Protein AF-A0A518G9Q0-F1 (afdb_monomer_lite)

Sequence (357 aa):
MCSTSTRNSFSVHDFTDSLVAAGYDNTGMVADPSSLPEYDRHNVESALRRPTWRYDRAITLYDAGGRYSPMLDGPMTTAFLRMHGIRNRLLRAGVSPVDFPIKCPLHLRHMIAAEEFFLHADSWRKACLEARILAGQESDQISEACCLSVQAVHWYERLFFQVADRLQAPDWIIGSVIGPIAQAGIDEVSQEHALRFLGYIGGEHIVEQLVRGGSSHQIPTSASEVYSFLDSRIQVALRVQTYLGISAMKPSRFDTNPLLSSYAKQQDLDLRATGESEQASWIRSYIESVAKNTQVPRGSEIDKLPSDSHLRSYSVGCVELRADEQNRYSKGGLPYFDRLQAFKLPEPNSQVNIEDE

pLDDT: mean 79.52, std 17.29, range [25.58, 98.44]

Radius of gyration: 30.79 Å; chains: 1; bounding box: 70×64×90 Å

Foldseek 3Di:
DDDPDPPPDPDVVVVVVVVVVPDDDDDDDADDPVPQDCLDLCLVVPLQRAQQSLVVVLVSCLVVVHDDDCVSSHDLSVVVNVLVVVVVVCVVVVHDPVCCCVPDDVLSNLLVVLVCCVVPPDLQLVLLLLLQVLLVHQLVVSCVVSVGDSSNSVSNCVNGGPCNVPSVPVCSCCCRVLNVQLVVALVRNDLSSLSNVCSNVVHDVSSVCVVVLRDDPDDPPDPVCVVVVVVSSVVVVCVSSVVSNVVSDPQDLVRLLVVLVVVLVVLVVVCVVPVDDPPSVVVSVVSVVCSVVSDQQDDCSLVVDDPPDPNNLVPVDPDPDDPVQVVVVVVPDDPCSVVVVVDDDPDPPPDPPPPDD

Structure (mmCIF, N/CA/C/O backbone):
data_AF-A0A518G9Q0-F1
#
_entry.id   AF-A0A518G9Q0-F1
#
loop_
_atom_site.group_PDB
_atom_site.id
_atom_site.type_symbol
_atom_site.label_atom_id
_atom_site.label_alt_id
_atom_site.label_comp_id
_atom_site.label_asym_id
_atom_site.label_entity_id
_atom_site.label_seq_id
_atom_site.pdbx_PDB_ins_code
_atom_site.Cartn_x
_atom_site.Cartn_y
_atom_site.Cartn_z
_atom_site.occupancy
_atom_site.B_iso_or_equiv
_atom_site.auth_seq_id
_atom_site.auth_comp_id
_atom_site.auth_asym_id
_atom_site.auth_atom_id
_atom_site.pdbx_PDB_model_num
ATOM 1 N N . MET A 1 1 ? -11.497 -22.082 2.721 1.00 31.02 1 MET A N 1
ATOM 2 C CA . MET A 1 1 ? -11.361 -22.877 1.482 1.00 31.02 1 MET A CA 1
ATOM 3 C C . MET A 1 1 ? -10.917 -21.924 0.380 1.00 31.02 1 MET A C 1
ATOM 5 O O . MET A 1 1 ? -11.759 -21.274 -0.220 1.00 31.02 1 MET A O 1
ATOM 9 N N . CYS A 1 2 ? -9.605 -21.745 0.197 1.00 28.58 2 CYS A N 1
ATOM 10 C CA . CYS A 1 2 ? -9.065 -20.897 -0.869 1.00 28.58 2 CYS A CA 1
ATOM 11 C C . CYS A 1 2 ? -8.989 -21.713 -2.158 1.00 28.58 2 CYS A C 1
ATOM 13 O O . CYS A 1 2 ? -8.228 -22.674 -2.240 1.00 28.58 2 CYS A O 1
ATOM 15 N N . SER A 1 3 ? -9.804 -21.336 -3.140 1.00 25.58 3 SER A N 1
ATOM 16 C CA . SER A 1 3 ? -9.710 -21.823 -4.513 1.00 25.58 3 SER A CA 1
ATOM 17 C C . SER A 1 3 ? -8.396 -21.327 -5.114 1.00 25.58 3 SER A C 1
ATOM 19 O O . SER A 1 3 ? -8.215 -20.126 -5.306 1.00 25.58 3 SER A O 1
ATOM 21 N N . THR A 1 4 ? -7.465 -22.234 -5.394 1.00 30.70 4 THR A N 1
ATOM 22 C CA . THR A 1 4 ? -6.246 -21.935 -6.150 1.00 30.70 4 THR A CA 1
ATOM 23 C C . THR A 1 4 ? -6.623 -21.686 -7.607 1.00 30.70 4 THR A C 1
ATOM 25 O O . THR A 1 4 ? -6.697 -22.620 -8.404 1.00 30.70 4 THR A O 1
ATOM 28 N N . SER A 1 5 ? -6.905 -20.425 -7.937 1.00 32.97 5 SER A N 1
ATOM 29 C CA . SER A 1 5 ? -7.034 -19.954 -9.314 1.00 32.97 5 SER A CA 1
ATOM 30 C C . SER A 1 5 ? -5.716 -20.201 -10.052 1.00 32.97 5 SER A C 1
ATOM 32 O O . SER A 1 5 ? -4.650 -19.744 -9.630 1.00 32.97 5 SER A O 1
ATOM 34 N N . THR A 1 6 ? -5.765 -20.971 -11.136 1.00 34.66 6 THR A N 1
ATOM 35 C CA . THR A 1 6 ? -4.648 -21.160 -12.064 1.00 34.66 6 THR A CA 1
ATOM 36 C C . THR A 1 6 ? -4.365 -19.838 -12.772 1.00 34.66 6 THR A C 1
ATOM 38 O O . THR A 1 6 ? -5.007 -19.512 -13.768 1.00 34.66 6 THR A O 1
ATOM 41 N N . ARG A 1 7 ? -3.407 -19.072 -12.237 1.00 40.91 7 ARG A N 1
ATOM 42 C CA . ARG A 1 7 ? -2.865 -17.860 -12.866 1.00 40.91 7 ARG A CA 1
ATOM 43 C C . ARG A 1 7 ? -2.412 -18.167 -14.290 1.00 40.91 7 ARG A C 1
ATOM 45 O O . ARG A 1 7 ? -1.622 -19.085 -14.509 1.00 40.91 7 ARG A O 1
ATOM 52 N N . ASN A 1 8 ? -2.870 -17.357 -15.239 1.00 34.66 8 ASN A N 1
ATOM 53 C CA . ASN A 1 8 ? -2.410 -17.384 -16.620 1.00 34.66 8 ASN A CA 1
ATOM 54 C C . ASN A 1 8 ? -0.945 -16.905 -16.644 1.00 34.66 8 ASN A C 1
ATOM 56 O O . ASN A 1 8 ? -0.654 -15.709 -16.617 1.00 34.66 8 ASN A O 1
ATOM 60 N N . SER A 1 9 ? 0.001 -17.842 -16.556 1.00 40.50 9 SER A N 1
ATOM 61 C CA . SER A 1 9 ? 1.421 -17.530 -16.411 1.00 40.50 9 SER A CA 1
ATOM 62 C C . SER A 1 9 ? 2.002 -17.058 -17.741 1.00 40.50 9 SER A C 1
ATOM 64 O O . SER A 1 9 ? 2.315 -17.867 -18.613 1.00 40.50 9 SER A O 1
ATOM 66 N N . PHE A 1 10 ? 2.202 -15.750 -17.888 1.00 44.28 10 PHE A N 1
ATOM 67 C CA . PHE A 1 10 ? 3.073 -15.223 -18.934 1.00 44.28 10 PHE A CA 1
ATOM 68 C C . PHE A 1 10 ? 4.499 -15.732 -18.659 1.00 44.28 10 PHE A C 1
ATOM 70 O O . PHE A 1 10 ? 5.117 -15.363 -17.652 1.00 44.28 10 PHE A O 1
ATOM 77 N N . SER A 1 11 ? 4.992 -16.647 -19.498 1.00 43.81 11 SER A N 1
ATOM 78 C CA . SER A 1 11 ? 6.294 -17.289 -19.315 1.00 43.81 11 SER A CA 1
ATOM 79 C C . SER A 1 11 ? 7.418 -16.278 -19.535 1.00 43.81 11 SER A C 1
ATOM 81 O O . SER A 1 11 ? 7.512 -15.629 -20.574 1.00 43.81 11 SER A O 1
ATOM 83 N N . VAL A 1 12 ? 8.308 -16.145 -18.551 1.00 43.47 12 VAL A N 1
ATOM 84 C CA . VAL A 1 12 ? 9.503 -15.287 -18.651 1.00 43.47 12 VAL A CA 1
ATOM 85 C C . VAL A 1 12 ? 10.463 -15.791 -19.740 1.00 43.47 12 VAL A C 1
ATOM 87 O O . VAL A 1 12 ? 11.236 -14.998 -20.272 1.00 43.47 12 VAL A O 1
ATOM 90 N N . HIS A 1 13 ? 10.384 -17.075 -20.104 1.00 44.56 13 HIS A N 1
ATOM 91 C CA . HIS A 1 13 ? 11.229 -17.681 -21.134 1.00 44.56 13 HIS A CA 1
ATOM 92 C C . HIS A 1 13 ? 10.863 -17.220 -22.553 1.00 44.56 13 HIS A C 1
ATOM 94 O O . HIS A 1 13 ? 11.760 -16.874 -23.319 1.00 44.56 13 HIS A O 1
ATOM 100 N N . ASP A 1 14 ? 9.570 -17.055 -22.861 1.00 49.59 14 ASP A N 1
ATOM 101 C CA . ASP A 1 14 ? 9.125 -16.542 -24.172 1.00 49.59 14 ASP A CA 1
ATOM 102 C C . ASP A 1 14 ? 9.619 -15.099 -24.414 1.00 49.59 14 ASP A C 1
ATOM 104 O O . ASP A 1 14 ? 9.852 -14.664 -25.544 1.00 49.59 14 ASP A O 1
ATOM 108 N N . PHE A 1 15 ? 9.837 -14.350 -23.329 1.00 47.59 15 PHE A N 1
ATOM 109 C CA . PHE A 1 15 ? 10.349 -12.983 -23.352 1.00 47.59 15 PHE A CA 1
ATOM 110 C C . PHE A 1 15 ? 11.870 -12.909 -23.550 1.00 47.59 15 PHE A C 1
ATOM 112 O O . PHE A 1 15 ? 12.349 -12.050 -24.294 1.00 47.59 15 PHE A O 1
ATOM 119 N N . THR A 1 16 ? 12.649 -13.787 -22.908 1.00 44.22 16 THR A N 1
ATOM 120 C CA . THR A 1 16 ? 14.114 -13.788 -23.061 1.00 44.22 16 THR A CA 1
ATOM 121 C C . THR A 1 16 ? 14.539 -14.185 -24.472 1.00 44.22 16 THR A C 1
ATOM 123 O O . THR A 1 16 ? 15.457 -13.570 -25.019 1.00 44.22 16 THR A O 1
ATOM 126 N N . ASP A 1 17 ? 13.822 -15.117 -25.099 1.00 45.12 17 ASP A N 1
ATOM 127 C CA . ASP A 1 17 ? 14.169 -15.639 -26.424 1.00 45.12 17 ASP A CA 1
ATOM 128 C C . ASP A 1 17 ? 13.889 -14.617 -27.538 1.00 45.12 17 ASP A C 1
ATOM 130 O O . ASP A 1 17 ? 14.716 -14.420 -28.433 1.00 45.12 17 ASP A O 1
ATOM 134 N N . SER A 1 18 ? 12.802 -13.843 -27.419 1.00 48.09 18 SER A N 1
ATOM 135 C CA . SER A 1 18 ? 12.530 -12.708 -28.316 1.00 48.09 18 SER A CA 1
ATOM 136 C C . SER A 1 18 ? 13.586 -11.596 -28.217 1.00 48.09 18 SER A C 1
ATOM 138 O O . SER A 1 18 ? 13.766 -10.840 -29.174 1.00 48.09 18 SER A O 1
ATOM 140 N N . LEU A 1 19 ? 14.268 -11.458 -27.076 1.00 39.59 19 LEU A N 1
ATOM 141 C CA . LEU A 1 19 ? 15.243 -10.392 -26.827 1.00 39.59 19 LEU A CA 1
ATOM 142 C C . LEU A 1 19 ? 16.672 -10.759 -27.236 1.00 39.59 19 LEU A C 1
ATOM 144 O O . LEU A 1 19 ? 17.462 -9.858 -27.528 1.00 39.59 19 LEU A O 1
ATOM 148 N N . VAL A 1 20 ? 17.018 -12.048 -27.252 1.00 50.03 20 VAL A N 1
ATOM 149 C CA . VAL A 1 20 ? 18.308 -12.538 -27.766 1.00 50.03 20 VAL A CA 1
ATOM 150 C C . VAL A 1 20 ? 18.352 -12.439 -29.297 1.00 50.03 20 VAL A C 1
ATOM 152 O O . VAL A 1 20 ? 19.382 -12.066 -29.855 1.00 50.03 20 VAL A O 1
ATOM 155 N N . ALA A 1 21 ? 17.217 -12.645 -29.975 1.00 49.94 21 ALA A N 1
ATOM 156 C CA . ALA A 1 21 ? 17.107 -12.555 -31.435 1.00 49.94 21 ALA A CA 1
ATOM 157 C C . ALA A 1 21 ? 17.399 -11.154 -32.026 1.00 49.94 21 ALA A C 1
ATOM 159 O O . ALA A 1 21 ? 17.664 -11.037 -33.219 1.00 49.94 21 ALA A O 1
ATOM 160 N N . ALA A 1 22 ? 17.384 -10.087 -31.217 1.00 45.47 22 ALA A N 1
ATOM 161 C CA . ALA A 1 22 ? 17.537 -8.705 -31.686 1.00 45.47 22 ALA A CA 1
ATOM 162 C C . ALA A 1 22 ? 18.998 -8.209 -31.835 1.00 45.47 22 ALA A C 1
ATOM 164 O O . ALA A 1 22 ? 19.204 -7.049 -32.185 1.00 45.47 22 ALA A O 1
ATOM 165 N N . GLY A 1 23 ? 20.013 -9.049 -31.583 1.00 34.59 23 GLY A N 1
ATOM 166 C CA . GLY A 1 23 ? 21.402 -8.783 -32.002 1.00 34.59 23 GLY A CA 1
ATOM 167 C C . GLY A 1 23 ? 22.134 -7.618 -31.311 1.00 34.59 23 GLY A C 1
ATOM 168 O O . GLY A 1 23 ? 23.034 -7.026 -31.904 1.00 34.59 23 GLY A O 1
ATOM 169 N N . TYR A 1 24 ? 21.774 -7.256 -30.076 1.00 44.16 24 TYR A N 1
ATOM 170 C CA . TYR A 1 24 ? 22.457 -6.184 -29.336 1.00 44.16 24 TYR A CA 1
ATOM 171 C C . TYR A 1 24 ? 23.739 -6.685 -28.654 1.00 44.16 24 TYR A C 1
ATOM 173 O O . TYR A 1 24 ? 23.679 -7.323 -27.603 1.00 44.16 24 TYR A O 1
ATOM 181 N N . ASP A 1 25 ? 24.890 -6.359 -29.240 1.00 41.94 25 ASP A N 1
ATOM 182 C CA . ASP A 1 25 ? 26.220 -6.682 -28.715 1.00 41.94 25 ASP A CA 1
ATOM 183 C C . ASP A 1 25 ? 26.680 -5.626 -27.686 1.00 41.94 25 ASP A C 1
ATOM 185 O O . ASP A 1 25 ? 26.617 -4.421 -27.943 1.00 41.94 25 ASP A O 1
ATOM 189 N N . ASN A 1 26 ? 27.084 -6.057 -26.487 1.00 44.34 26 ASN A N 1
ATOM 190 C CA . ASN A 1 26 ? 27.229 -5.201 -25.296 1.00 44.34 26 ASN A CA 1
ATOM 191 C C . ASN A 1 26 ? 28.671 -5.248 -24.738 1.00 44.34 26 ASN A C 1
ATOM 193 O O . ASN A 1 26 ? 28.900 -5.568 -23.573 1.00 44.34 26 ASN A O 1
ATOM 197 N N . THR A 1 27 ? 29.669 -4.992 -25.592 1.00 40.47 27 THR A N 1
ATOM 198 C CA . THR A 1 27 ? 31.094 -5.310 -25.342 1.00 40.47 27 THR A CA 1
ATOM 199 C C . THR A 1 27 ? 31.979 -4.156 -24.821 1.00 40.47 27 THR A C 1
ATOM 201 O O . THR A 1 27 ? 33.177 -4.352 -24.606 1.00 40.47 27 THR A O 1
ATOM 204 N N . GLY A 1 28 ? 31.440 -2.968 -24.522 1.00 41.19 28 GLY A N 1
ATOM 205 C CA . GLY A 1 28 ? 32.224 -1.803 -24.054 1.00 41.19 28 GLY A CA 1
ATOM 206 C C . GLY A 1 28 ? 32.697 -1.874 -22.587 1.00 41.19 28 GLY A C 1
ATOM 207 O O . GLY A 1 28 ? 31.927 -2.254 -21.719 1.00 41.19 28 GLY A O 1
ATOM 208 N N . MET A 1 29 ? 33.995 -1.614 -22.347 1.00 39.91 29 MET A N 1
ATOM 209 C CA . MET A 1 29 ? 34.797 -1.455 -21.096 1.00 39.91 29 MET A CA 1
ATOM 210 C C . MET A 1 29 ? 34.366 -2.100 -19.752 1.00 39.91 29 MET A C 1
ATOM 212 O O . MET A 1 29 ? 33.242 -1.958 -19.286 1.00 39.91 29 MET A O 1
ATOM 216 N N . VAL A 1 30 ? 35.303 -2.819 -19.117 1.00 42.44 30 VAL A N 1
ATOM 217 C CA . VAL A 1 30 ? 35.139 -3.541 -17.839 1.00 42.44 30 VAL A CA 1
ATOM 218 C C . VAL A 1 30 ? 35.442 -2.594 -16.674 1.00 42.44 30 VAL A C 1
ATOM 220 O O . VAL A 1 30 ? 36.602 -2.261 -16.451 1.00 42.44 30 VAL A O 1
ATOM 223 N N . ALA A 1 31 ? 34.423 -2.178 -15.925 1.00 49.53 31 ALA A N 1
ATOM 224 C CA . ALA A 1 31 ? 34.621 -1.703 -14.556 1.00 49.53 31 ALA A CA 1
ATOM 225 C C . ALA A 1 31 ? 34.778 -2.921 -13.629 1.00 49.53 31 ALA A C 1
ATOM 227 O O . ALA A 1 31 ? 34.114 -3.936 -13.851 1.00 49.53 31 ALA A O 1
ATOM 228 N N . ASP A 1 32 ? 35.659 -2.833 -12.630 1.00 58.56 32 ASP A N 1
ATOM 229 C CA . ASP A 1 32 ? 35.909 -3.906 -11.662 1.00 58.56 32 ASP A CA 1
ATOM 230 C C . ASP A 1 32 ? 34.642 -4.167 -10.816 1.00 58.56 32 ASP A C 1
ATOM 232 O O . ASP A 1 32 ? 34.246 -3.298 -10.028 1.00 58.56 32 ASP A O 1
ATOM 236 N N . PRO A 1 33 ? 33.985 -5.336 -10.960 1.00 55.31 33 PRO A N 1
ATOM 237 C CA . PRO A 1 33 ? 32.736 -5.641 -10.268 1.00 55.31 33 PRO A CA 1
ATOM 238 C C . PRO A 1 33 ? 32.881 -5.740 -8.742 1.00 55.31 33 PRO A C 1
ATOM 240 O O . PRO A 1 33 ? 31.864 -5.736 -8.054 1.00 55.31 33 PRO A O 1
ATOM 243 N N . SER A 1 34 ? 34.108 -5.793 -8.210 1.00 58.59 34 SER A N 1
ATOM 244 C CA . SER A 1 34 ? 34.378 -5.788 -6.764 1.00 58.59 34 SER A CA 1
ATOM 245 C C . SER A 1 34 ? 34.253 -4.405 -6.104 1.00 58.59 34 SER A C 1
ATOM 247 O O . SER A 1 34 ? 34.228 -4.313 -4.881 1.00 58.59 34 SER A O 1
ATOM 249 N N . SER A 1 35 ? 34.155 -3.331 -6.898 1.00 60.25 35 SER A N 1
ATOM 250 C CA . SER A 1 35 ? 34.086 -1.944 -6.404 1.00 60.25 35 SER A CA 1
ATOM 251 C C . SER A 1 35 ? 32.666 -1.418 -6.172 1.00 60.25 35 SER A C 1
ATOM 253 O O . SER A 1 35 ? 32.488 -0.368 -5.553 1.00 60.25 35 SER A O 1
ATOM 255 N N . LEU A 1 36 ? 31.645 -2.128 -6.658 1.00 58.72 36 LEU A N 1
ATOM 256 C CA . LEU A 1 36 ? 30.261 -1.789 -6.352 1.00 58.72 36 LEU A CA 1
ATOM 257 C C . LEU A 1 36 ? 29.970 -2.187 -4.901 1.00 58.72 36 LEU A C 1
ATOM 259 O O . LEU A 1 36 ? 30.433 -3.253 -4.487 1.00 58.72 36 LEU A O 1
ATOM 263 N N . PRO A 1 37 ? 29.195 -1.388 -4.133 1.00 59.31 37 PRO A N 1
ATOM 264 C CA . PRO A 1 37 ? 28.692 -1.845 -2.842 1.00 59.31 37 PRO A CA 1
ATOM 265 C C . PRO A 1 37 ? 28.085 -3.221 -3.068 1.00 59.31 37 PRO A C 1
ATOM 267 O O . PRO A 1 37 ? 27.403 -3.403 -4.081 1.00 59.31 37 PRO A O 1
ATOM 270 N N . GLU A 1 38 ? 28.416 -4.166 -2.189 1.00 58.72 38 GLU A N 1
ATOM 271 C CA . GLU A 1 38 ? 28.055 -5.584 -2.231 1.00 58.72 38 GLU A CA 1
ATOM 272 C C . GLU A 1 38 ? 26.522 -5.715 -2.212 1.00 58.72 38 GLU A C 1
ATOM 274 O O . GLU A 1 38 ? 25.884 -6.032 -1.215 1.00 58.72 38 GLU A O 1
ATOM 279 N N . TYR A 1 39 ? 25.891 -5.332 -3.321 1.00 55.62 39 TYR A N 1
ATOM 280 C CA . TYR A 1 39 ? 24.462 -5.374 -3.530 1.00 55.62 39 TYR A CA 1
ATOM 281 C C . TYR A 1 39 ? 24.203 -6.823 -3.862 1.00 55.62 39 TYR A C 1
ATOM 283 O O . TYR A 1 39 ? 24.387 -7.303 -4.982 1.00 55.62 39 TYR A O 1
ATOM 291 N N . ASP A 1 40 ? 23.957 -7.506 -2.768 1.00 56.88 40 ASP A N 1
ATOM 292 C CA . ASP A 1 40 ? 24.345 -8.867 -2.556 1.00 56.88 40 ASP A CA 1
ATOM 293 C C . ASP A 1 40 ? 23.593 -9.821 -3.482 1.00 56.88 40 ASP A C 1
ATOM 295 O O . ASP A 1 40 ? 22.397 -9.637 -3.738 1.00 56.88 40 ASP A O 1
ATOM 299 N N . ARG A 1 41 ? 24.241 -10.913 -3.905 1.00 57.38 41 ARG A N 1
ATOM 300 C CA . ARG A 1 41 ? 23.497 -12.083 -4.413 1.00 57.38 41 ARG A CA 1
ATOM 301 C C . ARG A 1 41 ? 22.458 -12.529 -3.381 1.00 57.38 41 ARG A C 1
ATOM 303 O O . ARG A 1 41 ? 21.410 -13.058 -3.747 1.00 57.38 41 ARG A O 1
ATOM 310 N N . HIS A 1 42 ? 22.716 -12.234 -2.108 1.00 57.94 42 HIS A N 1
ATOM 311 C CA . HIS A 1 42 ? 21.799 -12.463 -1.010 1.00 57.94 42 HIS A CA 1
ATOM 312 C C . HIS A 1 42 ? 20.509 -11.645 -1.097 1.00 57.94 42 HIS A C 1
ATOM 314 O O . HIS A 1 42 ? 19.547 -12.057 -0.471 1.00 57.94 42 HIS A O 1
ATOM 320 N N . ASN A 1 43 ? 20.383 -10.575 -1.895 1.00 70.62 43 ASN A N 1
ATOM 321 C CA . ASN A 1 43 ? 19.143 -9.790 -1.910 1.00 70.62 43 ASN A CA 1
ATOM 322 C C . ASN A 1 43 ? 17.930 -10.536 -2.473 1.00 70.62 43 ASN A C 1
ATOM 324 O O . ASN A 1 43 ? 16.827 -10.283 -2.004 1.00 70.62 43 ASN A O 1
ATOM 328 N N . VAL A 1 44 ? 18.090 -11.475 -3.414 1.00 79.62 44 VAL A N 1
ATOM 329 C CA . VAL A 1 44 ? 16.943 -12.250 -3.935 1.00 79.62 44 VAL A CA 1
ATOM 330 C C . VAL A 1 44 ? 16.274 -13.045 -2.807 1.00 79.62 44 VAL A C 1
ATOM 332 O O . VAL A 1 44 ? 15.046 -13.015 -2.665 1.00 79.62 44 VAL A O 1
ATOM 335 N N . GLU A 1 45 ? 17.094 -13.678 -1.969 1.00 84.94 45 GLU A N 1
ATOM 336 C CA . GLU A 1 45 ? 16.679 -14.536 -0.855 1.00 84.94 45 GLU A CA 1
ATOM 337 C C . GLU A 1 45 ? 16.618 -13.792 0.490 1.00 84.94 45 GLU A C 1
ATOM 339 O O . GLU A 1 45 ? 16.040 -14.293 1.450 1.00 84.94 45 GLU A O 1
ATOM 344 N N . SER A 1 46 ? 17.132 -12.562 0.563 1.00 88.94 46 SER A N 1
ATOM 345 C CA . SER A 1 46 ? 17.280 -11.809 1.809 1.00 88.94 46 SER A CA 1
ATOM 346 C C . SER A 1 46 ? 15.932 -11.605 2.481 1.00 88.94 46 SER A C 1
ATOM 348 O O . SER A 1 46 ? 14.969 -11.128 1.873 1.00 88.94 46 SER A O 1
ATOM 350 N N . ALA A 1 47 ? 15.857 -11.924 3.770 1.00 88.75 47 ALA A N 1
ATOM 351 C CA . ALA A 1 47 ? 14.698 -11.605 4.594 1.00 88.75 47 ALA A CA 1
ATOM 352 C C . ALA A 1 47 ? 14.484 -10.085 4.717 1.00 88.75 47 ALA A C 1
ATOM 354 O O . ALA A 1 47 ? 13.367 -9.648 4.945 1.00 88.75 47 ALA A O 1
ATOM 355 N N . LEU A 1 48 ? 15.522 -9.271 4.507 1.00 89.62 48 LEU A N 1
ATOM 356 C CA . LEU A 1 48 ? 15.480 -7.811 4.651 1.00 89.62 48 LEU A CA 1
ATOM 357 C C . LEU A 1 48 ? 15.359 -7.071 3.310 1.00 89.62 48 LEU A C 1
ATOM 359 O O . LEU A 1 48 ? 15.510 -5.852 3.250 1.00 89.62 48 LEU A O 1
ATOM 363 N N . ARG A 1 49 ? 15.105 -7.802 2.221 1.00 91.25 49 ARG A N 1
ATOM 364 C CA . ARG A 1 49 ? 14.919 -7.235 0.883 1.00 91.25 49 ARG A CA 1
ATOM 365 C C . ARG A 1 49 ? 13.819 -6.168 0.905 1.00 91.25 49 ARG A C 1
ATOM 367 O O . ARG A 1 49 ? 12.736 -6.414 1.424 1.00 91.25 49 ARG A O 1
ATOM 374 N N . ARG A 1 50 ? 14.063 -5.004 0.301 1.00 93.31 50 ARG A N 1
ATOM 375 C CA . ARG A 1 50 ? 13.027 -3.969 0.113 1.00 93.31 50 ARG A CA 1
ATOM 376 C C . ARG A 1 50 ? 12.137 -4.316 -1.087 1.00 93.31 50 ARG A C 1
ATOM 378 O O . ARG A 1 50 ? 12.640 -4.920 -2.032 1.00 93.31 50 ARG A O 1
ATOM 385 N N . PRO A 1 51 ? 10.861 -3.897 -1.134 1.00 96.00 51 PRO A N 1
ATOM 386 C CA . PRO A 1 51 ? 10.012 -4.105 -2.316 1.00 96.00 51 PRO A CA 1
ATOM 387 C C . PRO A 1 51 ? 10.592 -3.504 -3.609 1.00 96.00 51 PRO A C 1
ATOM 389 O O . PRO A 1 51 ? 10.424 -4.077 -4.682 1.00 96.00 51 PRO A O 1
ATOM 392 N N . THR A 1 52 ? 11.339 -2.404 -3.495 1.00 95.81 52 THR A N 1
ATOM 393 C CA . THR A 1 52 ? 11.966 -1.657 -4.600 1.00 95.81 52 THR A CA 1
ATOM 394 C C . THR A 1 52 ? 13.332 -2.196 -5.031 1.00 95.81 52 THR A C 1
ATOM 396 O O . THR A 1 52 ? 13.961 -1.616 -5.911 1.00 95.81 52 THR A O 1
ATOM 399 N N . TRP A 1 53 ? 13.829 -3.291 -4.441 1.00 94.31 53 TRP A N 1
ATOM 400 C CA . TRP A 1 53 ? 15.238 -3.696 -4.574 1.00 94.31 53 TRP A CA 1
ATOM 401 C C . TRP A 1 53 ? 15.719 -3.866 -6.025 1.00 94.31 53 TRP A C 1
ATOM 403 O O . TRP A 1 53 ? 16.890 -3.615 -6.305 1.00 94.31 53 TRP A O 1
ATOM 413 N N . ARG A 1 54 ? 14.849 -4.290 -6.959 1.00 94.44 54 ARG A N 1
ATOM 414 C CA . ARG A 1 54 ? 15.221 -4.430 -8.378 1.00 94.44 54 ARG A CA 1
ATOM 415 C C . ARG A 1 54 ? 15.459 -3.088 -9.037 1.00 94.44 54 ARG A C 1
ATOM 417 O O . ARG A 1 54 ? 16.420 -2.966 -9.791 1.00 94.44 54 ARG A O 1
ATOM 424 N N . TYR A 1 55 ? 14.581 -2.125 -8.774 1.00 95.81 55 TYR A N 1
ATOM 425 C CA . TYR A 1 55 ? 14.741 -0.755 -9.229 1.00 95.81 55 TYR A CA 1
ATOM 426 C C . TYR A 1 55 ? 15.988 -0.125 -8.608 1.00 95.81 55 TYR A C 1
ATOM 428 O O . TYR A 1 55 ? 16.845 0.354 -9.344 1.00 95.81 55 TYR A O 1
ATOM 436 N N . ASP A 1 56 ? 16.159 -0.239 -7.287 1.00 94.12 56 ASP A N 1
ATOM 437 C CA . ASP A 1 56 ? 17.326 0.298 -6.573 1.00 94.12 56 ASP A CA 1
ATOM 438 C C . ASP A 1 56 ? 18.638 -0.280 -7.138 1.00 94.12 56 ASP A C 1
ATOM 440 O O . ASP A 1 56 ? 19.601 0.446 -7.407 1.00 94.12 56 ASP A O 1
ATOM 444 N N . ARG A 1 57 ? 18.657 -1.592 -7.413 1.00 92.12 57 ARG A N 1
ATOM 445 C CA . ARG A 1 57 ? 19.772 -2.275 -8.081 1.00 92.12 57 ARG A CA 1
ATOM 446 C C . ARG A 1 57 ? 19.992 -1.764 -9.505 1.00 92.12 57 ARG A C 1
ATOM 448 O O . ARG A 1 57 ? 21.138 -1.557 -9.896 1.00 92.12 57 ARG A O 1
ATOM 455 N N . ALA A 1 58 ? 18.926 -1.574 -10.280 1.00 93.88 58 ALA A N 1
ATOM 456 C CA . ALA A 1 58 ? 19.022 -1.090 -11.653 1.00 93.88 58 ALA A CA 1
ATOM 457 C C . ALA A 1 58 ? 19.590 0.334 -11.716 1.00 93.88 58 ALA A C 1
ATOM 459 O O . ALA A 1 58 ? 20.495 0.583 -12.506 1.00 93.88 58 ALA A O 1
ATOM 460 N N . ILE A 1 59 ? 19.120 1.236 -10.852 1.00 94.31 59 ILE A N 1
ATOM 461 C CA . ILE A 1 59 ? 19.643 2.602 -10.739 1.00 94.31 59 ILE A CA 1
ATOM 462 C C . ILE A 1 59 ? 21.116 2.584 -10.327 1.00 94.31 59 ILE A C 1
ATOM 464 O O . ILE A 1 59 ? 21.936 3.205 -10.992 1.00 94.31 59 ILE A O 1
ATOM 468 N N . THR A 1 60 ? 21.483 1.774 -9.329 1.00 92.06 60 THR A N 1
ATOM 469 C CA . THR A 1 60 ? 22.887 1.629 -8.899 1.00 92.06 60 THR A CA 1
ATOM 470 C C . THR A 1 60 ? 23.803 1.197 -10.052 1.00 92.06 60 THR A C 1
ATOM 472 O O . THR A 1 60 ? 24.886 1.749 -10.233 1.00 92.06 60 THR A O 1
ATOM 475 N N . LEU A 1 61 ? 23.377 0.214 -10.854 1.00 91.31 61 LEU A N 1
ATOM 476 C CA . LEU A 1 61 ? 24.143 -0.260 -12.013 1.00 91.31 61 LEU A CA 1
ATOM 477 C C . LEU A 1 61 ? 24.227 0.789 -13.126 1.00 91.31 61 LEU A C 1
ATOM 479 O O . LEU A 1 61 ? 25.272 0.927 -13.763 1.00 91.31 61 LEU A O 1
ATOM 483 N N . TYR A 1 62 ? 23.128 1.505 -13.358 1.00 92.25 62 TYR A N 1
ATOM 484 C CA . TYR A 1 62 ? 23.048 2.568 -14.348 1.00 92.25 62 TYR A CA 1
ATOM 485 C C . TYR A 1 62 ? 23.984 3.735 -13.998 1.00 92.25 62 TYR A C 1
ATOM 487 O O . TYR A 1 62 ? 24.779 4.146 -14.844 1.00 92.25 62 TYR A O 1
ATOM 495 N N . ASP A 1 63 ? 23.951 4.206 -12.750 1.00 89.62 63 ASP A N 1
ATOM 496 C CA . ASP A 1 63 ? 24.756 5.334 -12.267 1.00 89.62 63 ASP A CA 1
ATOM 497 C C . ASP A 1 63 ? 26.249 5.007 -12.220 1.00 89.62 63 ASP A C 1
ATOM 499 O O . ASP A 1 63 ? 27.089 5.845 -12.549 1.00 89.62 63 ASP A O 1
ATOM 503 N N . ALA A 1 64 ? 26.597 3.765 -11.880 1.00 89.06 64 ALA A N 1
ATOM 504 C CA . ALA A 1 64 ? 27.984 3.317 -11.891 1.00 89.06 64 ALA A CA 1
ATOM 505 C C . ALA A 1 64 ? 28.582 3.202 -13.306 1.00 89.06 64 ALA A C 1
ATOM 507 O O . ALA A 1 64 ? 29.781 2.952 -13.441 1.00 89.06 64 ALA A O 1
ATOM 508 N N . GLY A 1 65 ? 27.764 3.299 -14.365 1.00 87.88 65 GLY A N 1
ATOM 509 C CA . GLY A 1 65 ? 28.185 2.997 -15.737 1.00 87.88 65 GLY A CA 1
ATOM 510 C C . GLY A 1 65 ? 28.722 1.567 -15.894 1.00 87.88 65 GLY A C 1
ATOM 511 O O . GLY A 1 65 ? 29.464 1.278 -16.835 1.00 87.88 65 GLY A O 1
ATOM 512 N N . GLY A 1 66 ? 28.395 0.691 -14.939 1.00 76.50 66 GLY A N 1
ATOM 513 C CA . GLY A 1 66 ? 28.957 -0.642 -14.812 1.00 76.50 66 GLY A CA 1
ATOM 514 C C . GLY A 1 66 ? 28.337 -1.623 -15.800 1.00 76.50 66 GLY A C 1
ATOM 515 O O . GLY A 1 66 ? 27.219 -1.450 -16.292 1.00 76.50 66 GLY A O 1
ATOM 516 N N . ARG A 1 67 ? 29.058 -2.711 -16.075 1.00 80.44 67 ARG A N 1
ATOM 517 C CA . ARG A 1 67 ? 28.479 -3.853 -16.787 1.00 80.44 67 ARG A CA 1
ATOM 518 C C . ARG A 1 67 ? 27.506 -4.569 -15.855 1.00 80.44 67 ARG A C 1
ATOM 520 O O . ARG A 1 67 ? 27.862 -4.900 -14.730 1.00 80.44 67 ARG A O 1
ATOM 527 N N . TYR A 1 68 ? 26.308 -4.849 -16.348 1.00 86.81 68 TYR A N 1
ATOM 528 C CA . TYR A 1 68 ? 25.368 -5.751 -15.692 1.00 86.81 68 TYR A CA 1
ATOM 529 C C . TYR A 1 68 ? 25.508 -7.154 -16.285 1.00 86.81 68 TYR A C 1
ATOM 531 O O . TYR A 1 68 ? 25.847 -7.316 -17.462 1.00 86.81 68 TYR A O 1
ATOM 539 N N . SER A 1 69 ? 25.242 -8.178 -15.480 1.00 86.31 69 SER A N 1
ATOM 540 C CA . SER A 1 69 ? 25.215 -9.563 -15.942 1.00 86.31 69 SER A CA 1
ATOM 541 C C . SER A 1 69 ? 23.766 -10.034 -15.973 1.00 86.31 69 SER A C 1
ATOM 543 O O . SER A 1 69 ? 23.154 -10.144 -14.910 1.00 86.31 69 SER A O 1
ATOM 545 N N . PRO A 1 70 ? 23.205 -10.381 -17.148 1.00 85.44 70 PRO A N 1
ATOM 546 C CA . PRO A 1 70 ? 21.839 -10.895 -17.232 1.00 85.44 70 PRO A CA 1
ATOM 547 C C . PRO A 1 70 ? 21.580 -12.099 -16.321 1.00 85.44 70 PRO A C 1
ATOM 549 O O . PRO A 1 70 ? 20.469 -12.269 -15.823 1.00 85.44 70 PRO A O 1
ATOM 552 N N . MET A 1 71 ? 22.618 -12.906 -16.075 1.00 84.19 71 MET A N 1
ATOM 553 C CA . MET A 1 71 ? 22.553 -14.075 -15.202 1.00 84.19 71 MET A CA 1
ATOM 554 C C . MET A 1 71 ? 22.484 -13.703 -13.714 1.00 84.19 71 MET A C 1
ATOM 556 O O . MET A 1 71 ? 21.853 -14.422 -12.949 1.00 84.19 71 MET A O 1
ATOM 560 N N . LEU A 1 72 ? 23.120 -12.602 -13.299 1.00 84.88 72 LEU A N 1
ATOM 561 C CA . LEU A 1 72 ? 23.161 -12.184 -11.892 1.00 84.88 72 LEU A CA 1
ATOM 562 C C . LEU A 1 72 ? 22.026 -11.222 -11.539 1.00 84.88 72 LEU A C 1
ATOM 564 O O . LEU A 1 72 ? 21.384 -11.379 -10.508 1.00 84.88 72 LEU A O 1
ATOM 568 N N . ASP A 1 73 ? 21.768 -10.239 -12.397 1.00 86.75 73 ASP A N 1
ATOM 569 C CA . ASP A 1 73 ? 20.802 -9.169 -12.127 1.00 86.75 73 ASP A CA 1
ATOM 570 C C . ASP A 1 73 ? 19.370 -9.567 -12.539 1.00 86.75 73 ASP A C 1
ATOM 572 O O . ASP A 1 73 ? 18.377 -8.942 -12.160 1.00 86.75 73 ASP A O 1
ATOM 576 N N . GLY A 1 74 ? 19.244 -10.655 -13.299 1.00 90.94 74 GLY A N 1
ATOM 577 C CA . GLY A 1 74 ? 17.978 -11.192 -13.763 1.00 90.94 74 GLY A CA 1
ATOM 578 C C . GLY A 1 74 ? 17.362 -10.402 -14.927 1.00 90.94 74 GLY A C 1
ATOM 579 O O . GLY A 1 74 ? 17.819 -9.316 -15.309 1.00 90.94 74 GLY A O 1
ATOM 580 N N . PRO A 1 75 ? 16.284 -10.946 -15.517 1.00 92.50 75 PRO A N 1
ATOM 581 C CA . PRO A 1 75 ? 15.721 -10.426 -16.759 1.00 92.50 75 PRO A CA 1
ATOM 582 C C . PRO A 1 75 ? 15.081 -9.044 -16.593 1.00 92.50 75 PRO A C 1
ATOM 584 O O . PRO A 1 75 ? 15.192 -8.220 -17.495 1.00 92.50 75 PRO A O 1
ATOM 587 N N . MET A 1 76 ? 14.459 -8.756 -15.444 1.00 93.31 76 MET A N 1
ATOM 588 C CA . MET A 1 76 ? 13.750 -7.485 -15.242 1.00 93.31 76 MET A CA 1
ATOM 589 C C . MET A 1 76 ? 14.701 -6.299 -15.094 1.00 93.31 76 MET A C 1
ATOM 591 O O . MET A 1 76 ? 14.540 -5.302 -15.794 1.00 93.31 76 MET A O 1
ATOM 595 N N . THR A 1 77 ? 15.733 -6.424 -14.259 1.00 93.56 77 THR A N 1
ATOM 596 C CA . THR A 1 77 ? 16.765 -5.390 -14.096 1.00 93.56 77 THR A CA 1
ATOM 597 C C . THR A 1 77 ? 17.514 -5.162 -15.408 1.00 93.56 77 THR A C 1
ATOM 599 O O . THR A 1 77 ? 17.713 -4.023 -15.822 1.00 93.56 77 THR A O 1
ATOM 602 N N . THR A 1 78 ? 17.832 -6.240 -16.133 1.00 93.31 78 THR A N 1
ATOM 603 C CA . THR A 1 78 ? 18.429 -6.159 -17.475 1.00 93.31 78 THR A CA 1
ATOM 604 C C . THR A 1 78 ? 17.532 -5.417 -18.467 1.00 93.31 78 THR A C 1
ATOM 606 O O . THR A 1 78 ? 18.006 -4.553 -19.206 1.00 93.31 78 THR A O 1
ATOM 609 N N . ALA A 1 79 ? 16.237 -5.736 -18.503 1.00 93.88 79 ALA A N 1
ATOM 610 C CA . ALA A 1 79 ? 15.290 -5.082 -19.398 1.00 93.88 79 ALA A CA 1
ATOM 611 C C . ALA A 1 79 ? 15.159 -3.583 -19.082 1.00 93.88 79 ALA A C 1
ATOM 613 O O . ALA A 1 79 ? 15.153 -2.772 -20.008 1.00 93.88 79 ALA A O 1
ATOM 614 N N . PHE A 1 80 ? 15.155 -3.214 -17.799 1.00 95.25 80 PHE A N 1
ATOM 615 C CA . PHE A 1 80 ? 15.150 -1.820 -17.355 1.00 95.25 80 PHE A CA 1
ATOM 616 C C . PHE A 1 80 ? 16.410 -1.060 -17.793 1.00 95.25 80 PHE A C 1
ATOM 618 O O . PHE A 1 80 ? 16.319 0.001 -18.408 1.00 95.25 80 PHE A O 1
ATOM 625 N N . LEU A 1 81 ? 17.597 -1.636 -17.592 1.00 94.94 81 LEU A N 1
ATOM 626 C CA . LEU A 1 81 ? 18.857 -1.036 -18.046 1.00 94.94 81 LEU A CA 1
ATOM 627 C C . LEU A 1 81 ? 18.901 -0.859 -19.571 1.00 94.94 81 LEU A C 1
ATOM 629 O O . LEU A 1 81 ? 19.339 0.177 -20.075 1.00 94.94 81 LEU A O 1
ATOM 633 N N . ARG A 1 82 ? 18.400 -1.845 -20.327 1.00 92.75 8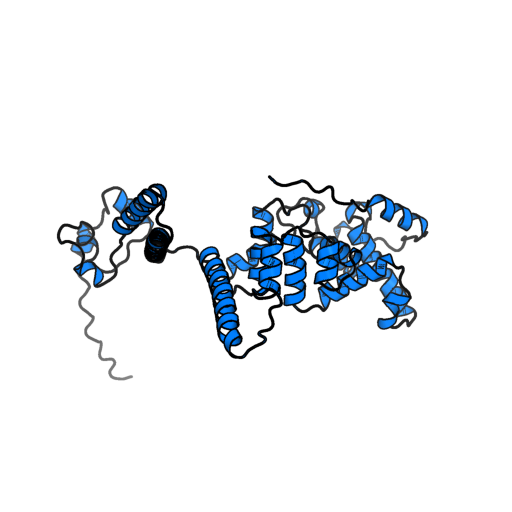2 ARG A N 1
ATOM 634 C CA . ARG A 1 82 ? 18.267 -1.743 -21.790 1.00 92.75 82 ARG A CA 1
ATOM 635 C C . ARG A 1 82 ? 17.303 -0.635 -22.197 1.00 92.75 82 ARG A C 1
ATOM 637 O O . ARG A 1 82 ? 17.611 0.104 -23.133 1.00 92.75 82 ARG A O 1
ATOM 644 N N . MET A 1 83 ? 16.174 -0.505 -21.500 1.00 94.81 83 MET A N 1
ATOM 645 C CA . MET A 1 83 ? 15.201 0.563 -21.718 1.00 94.81 83 MET A CA 1
ATOM 646 C C . MET A 1 83 ? 15.859 1.938 -21.551 1.00 94.81 83 MET A C 1
ATOM 648 O O . MET A 1 83 ? 15.817 2.737 -22.487 1.00 94.81 83 MET A O 1
ATOM 652 N N . HIS A 1 84 ? 16.582 2.174 -20.450 1.00 94.44 84 HIS A N 1
ATOM 653 C CA . HIS A 1 84 ? 17.328 3.423 -20.245 1.00 94.44 84 HIS A CA 1
ATOM 654 C C . HIS A 1 84 ? 18.424 3.643 -21.297 1.00 94.44 84 HIS A C 1
ATOM 656 O O . HIS A 1 84 ? 18.593 4.755 -21.800 1.00 94.44 84 HIS A O 1
ATOM 662 N N . GLY A 1 85 ? 19.137 2.590 -21.706 1.00 93.50 85 GLY A N 1
ATOM 663 C CA . GLY A 1 85 ? 20.122 2.669 -22.788 1.00 93.50 85 GLY A CA 1
ATOM 664 C C . GLY A 1 85 ? 19.507 3.066 -24.138 1.00 93.50 85 GLY A C 1
ATOM 665 O O . GLY A 1 85 ? 20.104 3.828 -24.900 1.00 93.50 85 GLY A O 1
ATOM 666 N N . ILE A 1 86 ? 18.301 2.585 -24.452 1.00 93.06 86 ILE A N 1
ATOM 667 C CA . ILE A 1 86 ? 17.539 3.005 -25.638 1.00 93.06 86 ILE A CA 1
ATOM 668 C C . ILE A 1 86 ? 17.072 4.455 -25.483 1.00 93.06 86 ILE A C 1
ATOM 670 O O . ILE A 1 86 ? 17.322 5.258 -26.381 1.00 93.06 86 ILE A O 1
ATOM 674 N N . ARG A 1 87 ? 16.479 4.810 -24.337 1.00 93.06 87 ARG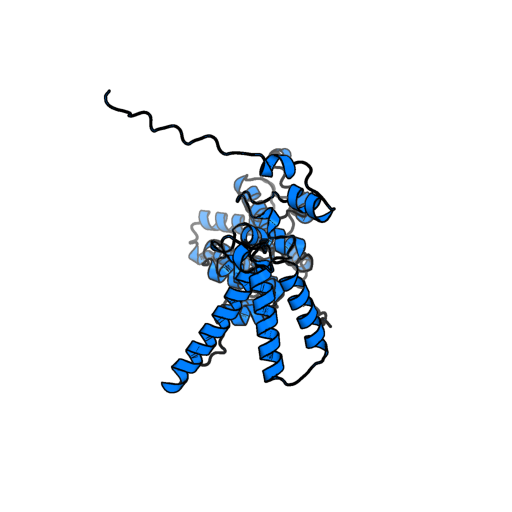 A N 1
ATOM 675 C CA . ARG A 1 87 ? 16.016 6.169 -24.013 1.00 93.06 87 ARG A CA 1
ATOM 676 C C . ARG A 1 87 ? 17.132 7.204 -24.184 1.00 93.06 87 ARG A C 1
ATOM 678 O O . ARG A 1 87 ? 16.948 8.198 -24.879 1.00 93.06 87 ARG A O 1
ATOM 685 N N . ASN A 1 88 ? 18.325 6.927 -23.662 1.00 93.06 88 ASN A N 1
ATOM 686 C CA . ASN A 1 88 ? 19.493 7.800 -23.807 1.00 93.06 88 ASN A CA 1
ATOM 687 C C . ASN A 1 88 ? 19.980 7.930 -25.252 1.00 93.06 88 ASN A C 1
ATOM 689 O O . ASN A 1 88 ? 20.394 9.013 -25.664 1.00 93.06 88 ASN A O 1
ATOM 693 N N . ARG A 1 89 ? 19.945 6.846 -26.037 1.00 93.69 89 ARG A N 1
ATOM 694 C CA . ARG A 1 89 ? 20.286 6.911 -27.467 1.00 93.69 89 ARG A CA 1
ATOM 695 C C . ARG A 1 89 ? 19.289 7.772 -28.239 1.00 93.69 89 ARG A C 1
ATOM 697 O O . ARG A 1 89 ? 19.717 8.568 -29.068 1.00 93.69 89 ARG A O 1
ATOM 704 N N . LEU A 1 90 ? 17.995 7.654 -27.938 1.00 94.12 90 LEU A N 1
ATOM 705 C CA . LEU A 1 90 ? 16.949 8.487 -28.538 1.00 94.12 90 LEU A CA 1
ATOM 706 C C . LEU A 1 90 ? 17.115 9.965 -28.158 1.00 94.12 90 LEU A C 1
ATOM 708 O O . LEU A 1 90 ? 17.078 10.817 -29.043 1.00 94.12 90 LEU A O 1
ATOM 712 N N . LEU A 1 91 ? 17.399 10.265 -26.884 1.00 93.75 91 LEU A N 1
ATOM 713 C CA . LEU A 1 91 ? 17.719 11.625 -26.428 1.00 93.75 91 LEU A CA 1
ATOM 714 C C . LEU A 1 91 ? 18.911 12.219 -27.188 1.00 93.75 91 LEU A C 1
ATOM 716 O O . LEU A 1 91 ? 18.835 13.340 -27.682 1.00 93.75 91 LEU A O 1
ATOM 720 N N . ARG A 1 92 ? 20.003 11.457 -27.337 1.00 95.12 92 ARG A N 1
ATOM 721 C CA . ARG A 1 92 ? 21.192 11.891 -28.097 1.00 95.12 92 ARG A CA 1
ATOM 722 C C . ARG A 1 92 ? 20.909 12.090 -29.586 1.00 95.12 92 ARG A C 1
ATOM 724 O O . ARG A 1 92 ? 21.577 12.896 -30.221 1.00 95.12 92 ARG A O 1
ATOM 731 N N . ALA A 1 93 ? 19.926 11.379 -30.131 1.00 96.19 93 ALA A N 1
ATOM 732 C CA . ALA A 1 93 ? 19.451 11.558 -31.499 1.00 96.19 93 ALA A CA 1
ATOM 733 C C . ALA A 1 93 ? 18.466 12.738 -31.655 1.00 96.19 93 ALA A C 1
ATOM 735 O O . ALA A 1 93 ? 17.941 12.940 -32.747 1.00 96.19 93 ALA A O 1
ATOM 736 N N . GLY A 1 94 ? 18.198 13.505 -30.590 1.00 96.62 94 GLY A N 1
ATOM 737 C CA . GLY A 1 94 ? 17.296 14.659 -30.617 1.00 96.62 94 GLY A CA 1
ATOM 738 C C . GLY A 1 94 ? 15.808 14.300 -30.594 1.00 96.62 94 GLY A C 1
ATOM 739 O O . GLY A 1 94 ? 14.975 15.145 -30.911 1.00 96.62 94 GLY A O 1
ATOM 740 N N . VAL A 1 95 ? 15.452 13.061 -30.239 1.00 95.69 95 VAL A N 1
ATOM 741 C CA . VAL A 1 95 ? 14.049 12.647 -30.102 1.00 95.69 95 VAL A CA 1
ATOM 742 C C . VAL A 1 95 ? 13.467 13.243 -28.820 1.00 95.69 95 VAL A C 1
ATOM 744 O O . VAL A 1 95 ? 14.045 13.090 -27.742 1.00 95.69 95 VAL A O 1
ATOM 747 N N . SER A 1 96 ? 12.311 13.903 -28.932 1.00 95.19 96 SER A N 1
ATOM 748 C CA . SER A 1 96 ? 11.597 14.465 -27.782 1.00 95.19 96 SER A CA 1
ATOM 749 C C . SER A 1 96 ? 11.130 13.353 -26.830 1.00 95.19 96 SER A C 1
ATOM 751 O O . SER A 1 96 ? 10.653 12.321 -27.308 1.00 95.19 96 SER A O 1
ATOM 753 N N . PRO A 1 97 ? 11.184 13.543 -25.495 1.00 90.19 97 PRO A N 1
ATOM 754 C CA . PRO A 1 97 ? 10.648 12.577 -24.533 1.00 90.19 97 PRO A CA 1
ATOM 755 C C . PRO A 1 97 ? 9.191 12.178 -24.778 1.00 90.19 97 PRO A C 1
ATOM 757 O O . PRO A 1 97 ? 8.824 11.025 -24.564 1.00 90.19 97 PRO A O 1
ATOM 760 N N . VAL A 1 98 ? 8.386 13.105 -25.304 1.00 90.94 98 VAL A N 1
ATOM 761 C CA . VAL A 1 98 ? 6.974 12.875 -25.653 1.00 90.94 98 VAL A CA 1
ATOM 762 C C . VAL A 1 98 ? 6.820 11.818 -26.758 1.00 90.94 98 VAL A C 1
ATOM 764 O O . VAL A 1 98 ? 5.810 11.121 -26.813 1.00 90.94 98 VAL A O 1
ATOM 767 N N . ASP A 1 99 ? 7.840 11.636 -27.601 1.00 93.38 99 ASP A N 1
ATOM 768 C CA . ASP A 1 99 ? 7.831 10.675 -28.706 1.00 93.38 99 ASP A CA 1
ATOM 769 C C . ASP A 1 99 ? 8.390 9.296 -28.317 1.00 93.38 99 ASP A C 1
ATOM 771 O O . ASP A 1 99 ? 8.344 8.361 -29.126 1.00 93.38 99 ASP A O 1
ATOM 775 N N . PHE A 1 100 ? 8.916 9.117 -27.097 1.00 90.19 100 PHE A N 1
ATOM 776 C CA . PHE A 1 100 ? 9.468 7.824 -26.669 1.00 90.19 100 PHE A CA 1
ATOM 777 C C . PHE A 1 100 ? 8.447 6.695 -26.721 1.00 90.19 100 PHE A C 1
ATOM 779 O O . PHE A 1 100 ? 8.783 5.647 -27.281 1.00 90.19 100 PHE A O 1
ATOM 786 N N . PRO A 1 101 ? 7.192 6.875 -26.264 1.00 87.50 101 PRO A N 1
ATOM 787 C CA . PRO A 1 101 ? 6.186 5.838 -26.416 1.00 87.50 101 PRO A CA 1
ATOM 788 C C . PRO A 1 101 ? 5.949 5.468 -27.881 1.00 87.50 101 PRO A C 1
ATOM 790 O O . PRO A 1 101 ? 5.576 4.342 -28.153 1.00 87.50 101 PRO A O 1
ATOM 793 N N . ILE A 1 102 ? 6.192 6.354 -28.849 1.00 90.00 102 ILE A N 1
ATOM 794 C CA . ILE A 1 102 ? 5.981 6.066 -30.275 1.00 90.00 102 ILE A CA 1
ATOM 795 C C . ILE A 1 102 ? 7.187 5.327 -30.868 1.00 90.00 102 ILE A C 1
ATOM 797 O O . ILE A 1 102 ? 7.020 4.378 -31.637 1.00 90.00 102 ILE A O 1
ATOM 801 N N . LYS A 1 103 ? 8.407 5.739 -30.510 1.00 91.06 103 LYS A N 1
ATOM 802 C CA . LYS A 1 103 ? 9.656 5.209 -31.083 1.00 91.06 103 LYS A CA 1
ATOM 803 C C . LYS A 1 103 ? 10.171 3.948 -30.387 1.00 91.06 103 LYS A C 1
ATOM 805 O O . LYS A 1 103 ? 10.939 3.201 -30.991 1.00 91.06 103 LYS A O 1
ATOM 810 N N . CYS A 1 104 ? 9.752 3.684 -29.151 1.00 89.69 104 CYS A N 1
ATOM 811 C CA . CYS A 1 104 ? 10.147 2.489 -28.416 1.00 89.69 104 CYS A CA 1
ATOM 812 C C . CYS A 1 104 ? 9.330 1.250 -28.843 1.00 89.69 104 CYS A C 1
ATOM 814 O O . CYS A 1 104 ? 8.120 1.358 -29.090 1.00 89.69 104 CYS A O 1
ATOM 816 N N . PRO A 1 105 ? 9.958 0.054 -28.871 1.00 90.31 105 PRO A N 1
ATOM 817 C CA . PRO A 1 105 ? 9.257 -1.225 -28.961 1.00 90.31 105 PRO A CA 1
ATOM 818 C C . PRO A 1 105 ? 8.102 -1.324 -27.959 1.00 90.31 105 PRO A C 1
ATOM 820 O O . PRO A 1 105 ? 8.238 -0.880 -26.820 1.00 90.31 105 PRO A O 1
ATOM 823 N N . LEU A 1 106 ? 6.989 -1.950 -28.361 1.00 88.62 106 LEU A N 1
ATOM 824 C CA . LEU A 1 106 ? 5.744 -2.010 -27.579 1.00 88.62 106 LEU A CA 1
ATOM 825 C C . LEU A 1 106 ? 5.959 -2.451 -26.120 1.00 88.62 106 LEU A C 1
ATOM 827 O O . LEU A 1 106 ? 5.465 -1.805 -25.203 1.00 88.62 106 LEU A O 1
ATOM 831 N N . HIS A 1 107 ? 6.765 -3.491 -25.890 1.00 85.81 107 HIS A N 1
ATOM 832 C CA . HIS A 1 107 ? 7.048 -4.003 -24.544 1.00 85.81 107 HIS A CA 1
ATOM 833 C C . HIS A 1 107 ? 7.764 -2.986 -23.635 1.00 85.81 107 HIS A C 1
ATOM 835 O O . HIS A 1 107 ? 7.533 -2.983 -22.427 1.00 85.81 107 HIS A O 1
ATOM 841 N N . LEU A 1 108 ? 8.590 -2.096 -24.201 1.00 91.00 108 LEU A N 1
ATOM 842 C CA . LEU A 1 108 ? 9.240 -1.019 -23.450 1.00 91.00 108 LEU A CA 1
ATOM 843 C C . LEU A 1 108 ? 8.278 0.124 -23.141 1.00 91.00 108 LEU A C 1
ATOM 845 O O . LEU A 1 108 ? 8.466 0.798 -22.137 1.00 91.00 108 LEU A O 1
ATOM 849 N N . ARG A 1 109 ? 7.226 0.324 -23.945 1.00 94.44 109 ARG A N 1
ATOM 850 C CA . ARG A 1 109 ? 6.208 1.355 -23.677 1.00 94.44 109 ARG A CA 1
ATOM 851 C C . ARG A 1 109 ? 5.498 1.093 -22.353 1.00 94.44 109 ARG A C 1
ATOM 853 O O . ARG A 1 109 ? 5.319 2.012 -21.567 1.00 94.44 109 ARG A O 1
ATOM 860 N N . HIS A 1 110 ? 5.157 -0.167 -22.082 1.00 95.31 110 HIS A N 1
ATOM 861 C CA . HIS A 1 110 ? 4.525 -0.561 -20.821 1.00 95.31 110 HIS A CA 1
ATOM 862 C C . HIS A 1 110 ? 5.461 -0.391 -19.618 1.00 95.31 110 HIS A C 1
ATOM 864 O O . HIS A 1 110 ? 5.012 0.001 -18.546 1.00 95.31 110 HIS A O 1
ATOM 870 N N . MET A 1 111 ? 6.760 -0.649 -19.797 1.00 96.19 111 MET A N 1
ATOM 871 C CA . MET A 1 111 ? 7.766 -0.405 -18.760 1.00 96.19 111 MET A CA 1
ATOM 872 C C . MET A 1 111 ? 7.946 1.092 -18.485 1.00 96.19 111 MET A C 1
ATOM 874 O O . MET A 1 111 ? 7.986 1.482 -17.324 1.00 96.19 111 MET A O 1
ATOM 878 N N . ILE A 1 112 ? 8.013 1.920 -19.533 1.00 95.25 112 ILE A N 1
ATOM 879 C CA . ILE A 1 112 ? 8.082 3.384 -19.408 1.00 95.25 112 ILE A CA 1
ATOM 880 C C . ILE A 1 112 ? 6.838 3.900 -18.680 1.00 95.25 112 ILE A C 1
ATOM 882 O O . ILE A 1 112 ? 6.971 4.665 -17.737 1.00 95.25 112 ILE A O 1
ATOM 886 N N . ALA A 1 113 ? 5.641 3.420 -19.033 1.00 95.75 113 ALA A N 1
ATOM 887 C CA . ALA A 1 113 ? 4.409 3.797 -18.339 1.00 95.75 113 ALA A CA 1
ATOM 888 C C . ALA A 1 113 ? 4.429 3.414 -16.845 1.00 95.75 113 ALA A C 1
ATOM 890 O O . ALA A 1 113 ? 3.957 4.176 -16.003 1.00 95.75 113 ALA A O 1
ATOM 891 N N . ALA A 1 114 ? 4.992 2.250 -16.501 1.00 97.44 114 ALA A N 1
ATOM 892 C CA . ALA A 1 114 ? 5.160 1.834 -15.110 1.00 97.44 114 ALA A CA 1
ATOM 893 C C . ALA A 1 114 ? 6.173 2.717 -14.356 1.00 97.44 114 ALA A C 1
ATOM 895 O O . ALA A 1 114 ? 5.919 3.080 -13.209 1.00 97.44 114 ALA A O 1
ATOM 896 N N . GLU A 1 115 ? 7.289 3.087 -14.995 1.00 96.94 115 GLU A N 1
ATOM 897 C CA . GLU A 1 115 ? 8.292 4.012 -14.445 1.00 96.94 115 GLU A CA 1
ATOM 898 C C . GLU A 1 115 ? 7.697 5.411 -14.236 1.00 96.94 115 GLU A C 1
ATOM 900 O O . GLU A 1 115 ? 7.821 5.982 -13.156 1.00 96.94 115 GLU A O 1
ATOM 905 N N . GLU A 1 116 ? 6.995 5.949 -15.234 1.00 95.88 116 GLU A N 1
ATOM 906 C CA . GLU A 1 116 ? 6.318 7.244 -15.147 1.00 95.88 116 GLU A CA 1
ATOM 907 C C . GLU A 1 116 ? 5.293 7.257 -14.012 1.00 95.88 116 GLU A C 1
ATOM 909 O O . GLU A 1 116 ? 5.253 8.210 -13.233 1.00 95.88 116 GLU A O 1
ATOM 914 N N . PHE A 1 117 ? 4.511 6.184 -13.855 1.00 97.56 117 PHE A N 1
ATOM 915 C CA . PHE A 1 117 ? 3.604 6.040 -12.720 1.00 97.56 117 PHE A CA 1
ATOM 916 C C . PHE A 1 117 ? 4.376 6.000 -11.391 1.00 97.56 117 PHE A C 1
ATOM 918 O O . PHE A 1 117 ? 4.038 6.726 -10.457 1.00 97.56 117 PHE A O 1
ATOM 925 N N . PHE A 1 118 ? 5.454 5.217 -11.301 1.00 97.62 118 PHE A N 1
ATOM 926 C CA . PHE A 1 118 ? 6.282 5.127 -10.096 1.00 97.62 118 PHE A CA 1
ATOM 927 C C . PHE A 1 118 ? 6.951 6.454 -9.711 1.00 97.62 118 PHE A C 1
ATOM 929 O O . PHE A 1 118 ? 7.069 6.752 -8.524 1.00 97.62 118 PHE A O 1
ATOM 936 N N . LEU A 1 119 ? 7.361 7.277 -10.674 1.00 95.94 119 LEU A N 1
ATOM 937 C CA . LEU A 1 119 ? 8.024 8.552 -10.402 1.00 95.94 119 LEU A CA 1
ATOM 938 C C . LEU A 1 119 ? 7.024 9.687 -10.161 1.00 95.94 119 LEU A C 1
ATOM 940 O O . LEU A 1 119 ? 7.207 10.473 -9.233 1.00 95.94 119 LEU A O 1
ATOM 944 N N . HIS A 1 120 ? 5.952 9.760 -10.951 1.00 96.25 120 HIS A N 1
ATOM 945 C CA . HIS A 1 120 ? 5.105 10.954 -11.043 1.00 96.25 120 HIS A CA 1
ATOM 946 C C . HIS A 1 120 ? 3.690 10.794 -10.494 1.00 96.25 120 HIS A C 1
ATOM 948 O O . HIS A 1 120 ? 3.012 11.806 -10.317 1.00 96.25 120 HIS A O 1
ATOM 954 N N . ALA A 1 121 ? 3.217 9.574 -10.219 1.00 95.12 121 ALA A N 1
ATOM 955 C CA . ALA A 1 121 ? 1.925 9.435 -9.560 1.00 95.12 121 ALA A CA 1
ATOM 956 C C . ALA A 1 121 ? 1.977 10.070 -8.163 1.00 95.12 121 ALA A C 1
ATOM 958 O O . ALA A 1 121 ? 3.002 10.020 -7.471 1.00 95.12 121 ALA A O 1
ATOM 959 N N . ASP A 1 122 ? 0.857 10.661 -7.753 1.00 95.88 122 ASP A N 1
ATOM 960 C CA . ASP A 1 122 ? 0.687 11.071 -6.369 1.00 95.88 122 ASP A CA 1
ATOM 961 C C . ASP A 1 122 ? 0.785 9.850 -5.436 1.00 95.88 122 ASP A C 1
ATOM 963 O O . ASP A 1 122 ? 0.662 8.683 -5.836 1.00 95.88 122 ASP A O 1
ATOM 967 N N . SER A 1 123 ? 1.078 10.126 -4.173 1.00 94.31 123 SER A N 1
ATOM 968 C CA . SER A 1 123 ? 1.312 9.099 -3.164 1.00 94.31 123 SER A CA 1
ATOM 969 C C . SER A 1 123 ? 0.065 8.226 -2.930 1.00 94.31 123 SER A C 1
ATOM 971 O O . SER A 1 123 ? 0.179 7.010 -2.762 1.00 94.31 123 SER A O 1
ATOM 973 N N . TRP A 1 124 ? -1.135 8.801 -3.074 1.00 95.50 124 TRP A N 1
ATOM 974 C CA . TRP A 1 124 ? -2.412 8.092 -2.971 1.00 95.50 124 TRP A CA 1
ATOM 975 C C . TRP A 1 124 ? -2.645 7.065 -4.089 1.00 95.50 124 TRP A C 1
ATOM 977 O O . TRP A 1 124 ? -3.009 5.921 -3.811 1.00 95.50 124 TRP A O 1
ATOM 987 N N . ARG A 1 125 ? -2.417 7.421 -5.357 1.00 97.25 125 ARG A N 1
ATOM 988 C CA . ARG A 1 125 ? -2.564 6.522 -6.514 1.00 97.25 125 ARG A CA 1
ATOM 989 C C . ARG A 1 125 ? -1.565 5.375 -6.450 1.00 97.25 125 ARG A C 1
ATOM 991 O O . ARG A 1 125 ? -1.936 4.245 -6.769 1.00 97.25 125 ARG A O 1
ATOM 998 N N . LYS A 1 126 ? -0.336 5.633 -5.988 1.00 97.44 126 LYS A N 1
ATOM 999 C CA . LYS A 1 126 ? 0.646 4.568 -5.715 1.00 97.44 126 LYS A CA 1
ATOM 1000 C C . LYS A 1 126 ? 0.146 3.628 -4.629 1.00 97.44 126 LYS A C 1
ATOM 1002 O O . LYS A 1 126 ? 0.105 2.422 -4.852 1.00 97.44 126 LYS A O 1
ATOM 1007 N N . ALA A 1 127 ? -0.327 4.168 -3.506 1.00 96.81 127 ALA A N 1
ATOM 1008 C CA . ALA A 1 127 ? -0.885 3.361 -2.425 1.00 96.81 127 ALA A CA 1
ATOM 1009 C C . ALA A 1 127 ? -2.096 2.528 -2.879 1.00 96.81 127 ALA A C 1
ATOM 1011 O O . ALA A 1 127 ? -2.222 1.371 -2.491 1.00 96.81 127 ALA A O 1
ATOM 1012 N N . CYS A 1 128 ? -2.948 3.080 -3.747 1.00 97.81 128 CYS A N 1
ATOM 1013 C CA . CYS A 1 128 ? -4.069 2.373 -4.361 1.00 97.81 128 CYS A CA 1
ATOM 1014 C C . CYS A 1 128 ? -3.627 1.179 -5.213 1.00 97.81 128 CYS A C 1
ATOM 1016 O O . CYS A 1 128 ? -4.260 0.128 -5.143 1.00 97.81 128 CYS A O 1
ATOM 1018 N N . LEU A 1 129 ? -2.586 1.333 -6.034 1.00 98.38 129 LEU A N 1
ATOM 1019 C CA . LEU A 1 129 ? -2.039 0.245 -6.846 1.00 98.38 129 LEU A CA 1
ATOM 1020 C C . LEU A 1 129 ? -1.391 -0.827 -5.957 1.00 98.38 129 LEU A C 1
ATOM 1022 O O . LEU A 1 129 ? -1.691 -2.012 -6.074 1.00 98.38 129 LEU A O 1
ATOM 1026 N N . GLU A 1 130 ? -0.548 -0.402 -5.020 1.00 98.25 130 GLU A N 1
ATOM 1027 C CA . GLU A 1 130 ? 0.196 -1.286 -4.119 1.00 98.25 130 GLU A CA 1
ATOM 1028 C C . GLU A 1 130 ? -0.724 -2.075 -3.185 1.00 98.25 130 GLU A C 1
ATOM 1030 O O . GLU A 1 130 ? -0.509 -3.267 -2.983 1.00 98.25 130 GLU A O 1
ATOM 1035 N N . ALA A 1 131 ? -1.785 -1.458 -2.662 1.00 97.94 131 ALA A N 1
ATOM 1036 C CA . ALA A 1 131 ? -2.771 -2.148 -1.836 1.00 97.94 131 ALA A CA 1
ATOM 1037 C C . ALA A 1 131 ? -3.530 -3.233 -2.610 1.00 97.94 131 ALA A C 1
ATOM 1039 O O . ALA A 1 131 ? -3.802 -4.289 -2.046 1.00 97.94 131 ALA A O 1
ATOM 1040 N N . ARG A 1 132 ? -3.826 -3.017 -3.899 1.00 98.44 132 ARG A N 1
ATOM 1041 C CA . ARG A 1 132 ? -4.446 -4.041 -4.757 1.00 98.44 132 ARG A CA 1
ATOM 1042 C C . ARG A 1 132 ? -3.507 -5.212 -5.032 1.00 98.44 132 ARG A C 1
ATOM 1044 O O . ARG A 1 132 ? -3.932 -6.363 -4.966 1.00 98.44 132 ARG A O 1
ATOM 1051 N N . ILE A 1 133 ? -2.223 -4.926 -5.261 1.00 98.44 133 ILE A N 1
ATOM 1052 C CA . ILE A 1 133 ? -1.184 -5.959 -5.387 1.00 98.44 133 ILE A CA 1
ATOM 1053 C C . ILE A 1 133 ? -1.075 -6.763 -4.079 1.00 98.44 133 ILE A C 1
ATOM 1055 O O . ILE A 1 133 ? -1.064 -7.992 -4.110 1.00 98.44 133 ILE A O 1
ATOM 1059 N N . LEU A 1 134 ? -1.048 -6.090 -2.922 1.00 98.12 134 LEU A N 1
ATOM 1060 C CA . LEU A 1 134 ? -1.010 -6.742 -1.605 1.00 98.12 134 LEU A CA 1
ATOM 1061 C C . LEU A 1 134 ? -2.257 -7.583 -1.321 1.00 98.12 134 LEU A C 1
ATOM 1063 O O . LEU A 1 134 ? -2.145 -8.648 -0.722 1.00 98.12 134 LEU A O 1
ATOM 1067 N N . ALA A 1 135 ? -3.420 -7.125 -1.778 1.00 98.00 135 ALA A N 1
ATOM 1068 C CA . ALA A 1 135 ? -4.681 -7.848 -1.689 1.00 98.00 135 ALA A CA 1
ATOM 1069 C C . ALA A 1 135 ? -4.746 -9.092 -2.593 1.00 98.00 135 ALA A C 1
ATOM 1071 O O . ALA A 1 135 ? -5.705 -9.857 -2.506 1.00 98.00 135 ALA A O 1
ATOM 1072 N N . GLY A 1 136 ? -3.751 -9.297 -3.465 1.00 97.38 136 GLY A N 1
ATOM 1073 C CA . GLY A 1 136 ? -3.710 -10.416 -4.402 1.00 97.38 136 GLY A CA 1
ATOM 1074 C C . GLY A 1 136 ? -4.708 -10.297 -5.554 1.00 97.38 136 GLY A C 1
ATOM 1075 O O . GLY A 1 136 ? -5.042 -11.318 -6.150 1.00 97.38 136 GLY A O 1
ATOM 1076 N N . GLN A 1 137 ? -5.177 -9.082 -5.855 1.00 98.00 137 GLN A N 1
ATOM 1077 C CA . GLN A 1 137 ? -6.107 -8.823 -6.953 1.00 98.00 137 GLN A CA 1
ATOM 1078 C C . GLN A 1 137 ? -5.471 -9.171 -8.313 1.00 98.00 137 GLN A C 1
ATOM 1080 O O . GLN A 1 137 ? -4.262 -9.008 -8.503 1.00 98.00 137 GLN A O 1
ATOM 1085 N N . GLU A 1 138 ? -6.269 -9.649 -9.273 1.00 97.44 138 GLU A N 1
ATOM 1086 C CA . GLU A 1 138 ? -5.765 -10.036 -10.597 1.00 97.44 138 GLU A CA 1
ATOM 1087 C C . GLU A 1 138 ? -5.333 -8.810 -11.416 1.00 97.44 138 GLU A C 1
ATOM 1089 O O . GLU A 1 138 ? -5.975 -7.755 -11.385 1.00 97.44 138 GLU A O 1
ATOM 1094 N N . SER A 1 139 ? -4.259 -8.945 -12.203 1.00 97.31 139 SER A N 1
ATOM 1095 C CA . SER A 1 139 ? -3.655 -7.820 -12.935 1.00 97.31 139 SER A CA 1
ATOM 1096 C C . SER A 1 139 ? -4.622 -7.120 -13.898 1.00 97.31 139 SER A C 1
ATOM 1098 O O . SER A 1 139 ? -4.496 -5.912 -14.096 1.00 97.31 139 SER A O 1
ATOM 1100 N N . ASP A 1 140 ? -5.598 -7.842 -14.457 1.00 98.12 140 ASP A N 1
ATOM 1101 C CA . ASP A 1 140 ? -6.636 -7.285 -15.337 1.00 98.12 140 ASP A CA 1
ATOM 1102 C C . ASP A 1 140 ? -7.568 -6.326 -14.581 1.00 98.12 140 ASP A C 1
ATOM 1104 O O . ASP A 1 140 ? -7.861 -5.226 -15.055 1.00 98.12 140 ASP A O 1
ATOM 1108 N N . GLN A 1 141 ? -7.967 -6.697 -13.363 1.00 97.75 141 GLN A N 1
ATOM 1109 C CA . GLN A 1 141 ? -8.817 -5.861 -12.514 1.00 97.75 141 GLN A CA 1
ATOM 1110 C C . GLN A 1 141 ? -8.047 -4.636 -12.004 1.00 97.75 141 GLN A C 1
ATOM 1112 O O . GLN A 1 141 ? -8.583 -3.529 -11.963 1.00 97.75 141 GLN A O 1
ATOM 1117 N N . ILE A 1 142 ? -6.764 -4.812 -11.661 1.00 98.25 142 ILE A N 1
ATOM 1118 C CA . ILE A 1 142 ? -5.880 -3.702 -11.278 1.00 98.25 142 ILE A CA 1
ATOM 1119 C C . ILE A 1 142 ? -5.696 -2.730 -12.450 1.00 98.25 142 ILE A C 1
ATOM 1121 O O . ILE A 1 142 ? -5.753 -1.515 -12.265 1.00 98.25 142 ILE A O 1
ATOM 1125 N N . SER A 1 143 ? -5.494 -3.262 -13.656 1.00 97.75 143 SER A N 1
ATOM 1126 C CA . SER A 1 143 ? -5.362 -2.505 -14.905 1.00 97.75 143 SER A CA 1
ATOM 1127 C C . SER A 1 143 ? -6.568 -1.587 -15.125 1.00 97.75 143 SER A C 1
ATOM 1129 O O . SER A 1 143 ? -6.399 -0.380 -15.315 1.00 97.75 143 SER A O 1
ATOM 1131 N N . GLU A 1 144 ? -7.783 -2.134 -15.024 1.00 97.50 144 GLU A N 1
ATOM 1132 C CA . GLU A 1 144 ? -9.027 -1.367 -15.141 1.00 97.50 144 GLU A CA 1
ATOM 1133 C C . GLU A 1 144 ? -9.159 -0.307 -14.035 1.00 97.50 144 GLU A C 1
ATOM 1135 O O . GLU A 1 144 ? -9.416 0.861 -14.324 1.00 97.50 144 GLU A O 1
ATOM 1140 N N . ALA A 1 145 ? -8.910 -0.679 -12.775 1.00 96.50 145 ALA A N 1
ATOM 1141 C CA . ALA A 1 145 ? -9.078 0.217 -11.632 1.00 96.50 145 ALA A CA 1
ATOM 1142 C C . ALA A 1 145 ? -8.055 1.368 -11.586 1.00 96.50 145 ALA A C 1
ATOM 1144 O O . ALA A 1 145 ? -8.361 2.451 -11.083 1.00 96.50 145 ALA A O 1
ATOM 1145 N N . CYS A 1 146 ? -6.833 1.146 -12.078 1.00 96.81 146 CYS A N 1
ATOM 1146 C CA . CYS A 1 146 ? -5.741 2.123 -12.030 1.00 96.81 146 CYS A CA 1
ATOM 1147 C C . CYS A 1 146 ? -5.501 2.854 -13.360 1.00 96.81 146 CYS A C 1
ATOM 1149 O O . CYS A 1 146 ? -4.609 3.707 -13.420 1.00 96.81 146 CYS A O 1
ATOM 1151 N N . CYS A 1 147 ? -6.282 2.553 -14.405 1.00 97.06 147 CYS A N 1
ATOM 1152 C CA . CYS A 1 147 ? -6.097 3.068 -15.765 1.00 97.06 147 CYS A CA 1
ATOM 1153 C C . CYS A 1 147 ? -4.675 2.820 -16.305 1.00 97.06 147 CYS A C 1
ATOM 1155 O O . CYS A 1 147 ? -4.062 3.697 -16.918 1.00 97.06 147 CYS A O 1
ATOM 1157 N N . LEU A 1 148 ? -4.137 1.627 -16.054 1.00 97.62 148 LEU A N 1
ATOM 1158 C CA . LEU A 1 148 ? -2.836 1.174 -16.547 1.00 97.62 148 LEU A CA 1
ATOM 1159 C C . LEU A 1 148 ? -3.049 -0.033 -17.448 1.00 97.62 148 LEU A C 1
ATOM 1161 O O . LEU A 1 148 ? -3.981 -0.785 -17.238 1.00 97.62 148 LEU A O 1
ATOM 1165 N N . SER A 1 149 ? -2.177 -0.276 -18.424 1.00 97.50 149 SER A N 1
ATOM 1166 C CA . SER A 1 149 ? -2.202 -1.565 -19.132 1.00 97.50 149 SER A CA 1
ATOM 1167 C C . SER A 1 149 ? -1.786 -2.708 -18.200 1.00 97.50 149 SER A C 1
ATOM 1169 O O . SER A 1 149 ? -0.870 -2.518 -17.397 1.00 97.50 149 SER A O 1
ATOM 1171 N N . VAL A 1 150 ? -2.332 -3.910 -18.395 1.00 97.81 150 VAL A N 1
ATOM 1172 C CA . VAL A 1 150 ? -1.955 -5.144 -17.672 1.00 97.81 150 VAL A CA 1
ATOM 1173 C C . VAL A 1 150 ? -0.435 -5.351 -17.624 1.00 97.81 150 VAL A C 1
ATOM 1175 O O . VAL A 1 150 ? 0.140 -5.633 -16.576 1.00 97.81 150 VAL A O 1
ATOM 1178 N N . GLN A 1 151 ? 0.259 -5.127 -18.742 1.00 97.50 151 GLN A N 1
ATOM 1179 C CA . GLN A 1 151 ? 1.716 -5.262 -18.819 1.00 97.50 151 GLN A CA 1
ATOM 1180 C C . GLN A 1 151 ? 2.450 -4.206 -17.980 1.00 97.50 151 GLN A C 1
ATOM 1182 O O . GLN A 1 151 ? 3.508 -4.499 -17.431 1.00 97.50 151 GLN A O 1
ATOM 1187 N N . ALA A 1 152 ? 1.909 -2.989 -17.863 1.00 97.75 152 ALA A N 1
ATOM 1188 C CA . ALA A 1 152 ? 2.480 -1.949 -17.006 1.00 97.75 152 ALA A CA 1
ATOM 1189 C C . ALA A 1 152 ? 2.293 -2.291 -15.522 1.00 97.75 152 ALA A C 1
ATOM 1191 O O . ALA A 1 152 ? 3.225 -2.104 -14.748 1.00 97.75 152 ALA A O 1
ATOM 1192 N N . VAL A 1 153 ? 1.147 -2.870 -15.139 1.00 98.25 153 VAL A N 1
ATOM 1193 C CA . VAL A 1 153 ? 0.929 -3.402 -13.781 1.00 98.25 153 VAL A CA 1
ATOM 1194 C C . VAL A 1 153 ? 1.962 -4.483 -13.457 1.00 98.25 153 VAL A C 1
ATOM 1196 O O . VAL A 1 153 ? 2.622 -4.408 -12.425 1.00 98.25 153 VAL A O 1
ATOM 1199 N N . HIS A 1 154 ? 2.183 -5.430 -14.374 1.00 97.38 154 HIS A N 1
ATOM 1200 C CA . HIS A 1 154 ? 3.181 -6.493 -14.202 1.00 97.38 154 HIS A CA 1
ATOM 1201 C C . HIS A 1 154 ? 4.612 -5.955 -14.080 1.00 97.38 154 HIS A C 1
ATOM 1203 O O . HIS A 1 154 ? 5.394 -6.423 -13.250 1.00 97.38 154 HIS A O 1
ATOM 1209 N N . TRP A 1 155 ? 4.973 -4.954 -14.890 1.00 97.62 155 TRP A N 1
ATOM 1210 C CA . TRP A 1 155 ? 6.256 -4.262 -14.747 1.00 97.62 155 TRP A CA 1
ATOM 1211 C C . TRP A 1 155 ? 6.357 -3.543 -13.407 1.00 97.62 155 TRP A C 1
ATOM 1213 O O . TRP A 1 155 ? 7.403 -3.637 -12.764 1.00 97.62 155 TRP A O 1
ATOM 1223 N N . TYR A 1 156 ? 5.283 -2.884 -12.966 1.00 98.44 156 TYR A N 1
ATOM 1224 C CA . TYR A 1 156 ? 5.267 -2.164 -11.702 1.00 98.44 156 TYR A CA 1
ATOM 1225 C C . TYR A 1 156 ? 5.490 -3.096 -10.515 1.00 98.44 156 TYR A C 1
ATOM 1227 O O . TYR A 1 156 ? 6.418 -2.896 -9.732 1.00 98.44 156 TYR A O 1
ATOM 1235 N N . GLU A 1 157 ? 4.702 -4.165 -10.441 1.00 97.94 157 GLU A N 1
ATOM 1236 C CA . GLU A 1 157 ? 4.830 -5.208 -9.428 1.00 97.94 157 GLU A CA 1
ATOM 1237 C C . GLU A 1 157 ? 6.236 -5.821 -9.429 1.00 97.94 157 GLU A C 1
ATOM 1239 O O . GLU A 1 157 ? 6.837 -6.012 -8.379 1.00 97.94 157 GLU A O 1
ATOM 1244 N N . ARG A 1 158 ? 6.816 -6.119 -10.596 1.00 96.75 158 ARG A N 1
ATOM 1245 C CA . ARG A 1 158 ? 8.104 -6.827 -10.638 1.00 96.75 158 ARG A CA 1
ATOM 1246 C C . ARG A 1 158 ? 9.328 -5.947 -10.422 1.00 96.75 158 ARG A C 1
ATOM 1248 O O . ARG A 1 158 ? 10.326 -6.470 -9.930 1.00 96.75 158 ARG A O 1
ATOM 1255 N N . LEU A 1 159 ? 9.295 -4.676 -10.821 1.00 96.50 159 LEU A N 1
ATOM 1256 C CA . LEU A 1 159 ? 10.444 -3.768 -10.715 1.00 96.50 159 LEU A CA 1
ATOM 1257 C C . LEU A 1 159 ? 10.374 -2.853 -9.496 1.00 96.50 159 LEU A C 1
ATOM 1259 O O . LEU A 1 159 ? 11.374 -2.718 -8.791 1.00 96.50 159 LEU A O 1
ATOM 1263 N N . PHE A 1 160 ? 9.220 -2.231 -9.265 1.00 97.62 160 PHE A N 1
ATOM 1264 C CA . PHE A 1 160 ? 9.072 -1.172 -8.268 1.00 97.62 160 PHE A CA 1
ATOM 1265 C C . PHE A 1 160 ? 8.452 -1.678 -6.961 1.00 97.62 160 PHE A C 1
ATOM 1267 O O . PHE A 1 160 ? 8.700 -1.093 -5.911 1.00 97.62 160 PHE A O 1
ATOM 1274 N N . PHE A 1 161 ? 7.685 -2.773 -6.995 1.00 97.75 161 PHE A N 1
ATOM 1275 C CA . PHE A 1 161 ? 6.965 -3.267 -5.819 1.00 97.75 161 PHE A CA 1
ATOM 1276 C C . PHE A 1 161 ? 6.935 -4.801 -5.713 1.00 97.75 161 PHE A C 1
ATOM 1278 O O . PHE A 1 161 ? 5.876 -5.430 -5.669 1.00 97.75 161 PHE A O 1
ATOM 1285 N N . GLN A 1 162 ? 8.114 -5.431 -5.664 1.00 96.88 162 GLN A N 1
ATOM 1286 C CA . GLN A 1 162 ? 8.229 -6.890 -5.703 1.00 96.88 162 GLN A CA 1
ATOM 1287 C C . GLN A 1 162 ? 7.892 -7.547 -4.358 1.00 96.88 162 GLN A C 1
ATOM 1289 O O . GLN A 1 162 ? 8.773 -7.843 -3.540 1.00 96.88 162 GLN A O 1
ATOM 1294 N N . VAL A 1 163 ? 6.602 -7.832 -4.185 1.00 97.31 163 VAL A N 1
ATOM 1295 C CA . VAL A 1 163 ? 6.028 -8.505 -3.007 1.00 97.31 163 VAL A CA 1
ATOM 1296 C C . VAL A 1 163 ? 5.356 -9.844 -3.334 1.00 97.31 163 VAL A C 1
ATOM 1298 O O . VAL A 1 163 ? 5.075 -10.622 -2.428 1.00 97.31 163 VAL A O 1
ATOM 1301 N N . ALA A 1 164 ? 5.125 -10.134 -4.618 1.00 95.56 164 ALA A N 1
ATOM 1302 C CA . ALA A 1 164 ? 4.343 -11.273 -5.109 1.00 95.56 164 ALA A CA 1
ATOM 1303 C C . ALA A 1 164 ? 4.794 -12.637 -4.561 1.00 95.56 164 ALA A C 1
ATOM 1305 O O . ALA A 1 164 ? 3.976 -13.474 -4.186 1.00 95.56 164 ALA A O 1
ATOM 1306 N N . ASP A 1 165 ? 6.111 -12.849 -4.502 1.00 95.38 165 ASP A N 1
ATOM 1307 C CA . ASP A 1 165 ? 6.761 -14.067 -4.009 1.00 95.38 165 ASP A CA 1
ATOM 1308 C C . ASP A 1 165 ? 6.681 -14.215 -2.483 1.00 95.38 165 ASP A C 1
ATOM 1310 O O . ASP A 1 165 ? 7.031 -15.262 -1.945 1.00 95.38 165 ASP A O 1
ATOM 1314 N N . ARG A 1 166 ? 6.220 -13.174 -1.780 1.00 96.38 166 ARG A N 1
ATOM 1315 C CA . ARG A 1 166 ? 6.200 -13.083 -0.315 1.00 96.38 166 ARG A CA 1
ATOM 1316 C C . ARG A 1 166 ? 4.844 -12.691 0.257 1.00 96.38 166 ARG A C 1
ATOM 1318 O O . ARG A 1 166 ? 4.745 -12.489 1.460 1.00 96.38 166 ARG A O 1
ATOM 1325 N N . LEU A 1 167 ? 3.783 -12.654 -0.552 1.00 97.12 167 LEU A N 1
ATOM 1326 C CA . LEU A 1 167 ? 2.428 -12.375 -0.056 1.00 97.12 167 LEU A CA 1
ATOM 1327 C C . LEU A 1 167 ? 1.985 -13.373 1.031 1.00 97.12 167 LEU A C 1
ATOM 1329 O O . LEU A 1 167 ? 1.224 -13.013 1.921 1.00 97.12 167 LEU A O 1
ATOM 1333 N N . GLN A 1 168 ? 2.507 -14.603 1.000 1.00 97.00 168 GLN A N 1
ATOM 1334 C CA . GLN A 1 168 ? 2.245 -15.642 2.006 1.00 97.00 168 GLN A CA 1
ATOM 1335 C C . GLN A 1 168 ? 3.174 -15.574 3.233 1.00 97.00 168 GLN A C 1
ATOM 1337 O O . GLN A 1 168 ? 3.079 -16.421 4.116 1.00 97.00 168 GLN A O 1
ATOM 1342 N N . ALA A 1 169 ? 4.084 -14.598 3.295 1.00 96.81 169 ALA A N 1
ATOM 1343 C CA . ALA A 1 169 ? 4.996 -14.381 4.412 1.00 96.81 169 ALA A CA 1
ATOM 1344 C C . ALA A 1 169 ? 4.553 -13.133 5.205 1.00 96.81 169 ALA A C 1
ATOM 1346 O O . ALA A 1 169 ? 5.105 -12.048 4.990 1.00 96.81 169 ALA A O 1
ATOM 1347 N N . PRO A 1 170 ? 3.559 -13.253 6.110 1.00 95.56 170 PRO A N 1
ATOM 1348 C CA . PRO A 1 170 ? 2.950 -12.106 6.783 1.00 95.56 170 PRO A CA 1
ATOM 1349 C C . PRO A 1 170 ? 3.954 -11.295 7.589 1.00 95.56 170 PRO A C 1
ATOM 1351 O O . PRO A 1 170 ? 3.938 -10.075 7.496 1.00 95.56 170 PRO A O 1
ATOM 1354 N N . ASP A 1 171 ? 4.886 -11.942 8.287 1.00 94.81 171 ASP A N 1
ATOM 1355 C CA . ASP A 1 171 ? 5.918 -11.244 9.062 1.00 94.81 171 ASP A CA 1
ATOM 1356 C C . ASP A 1 171 ? 6.806 -10.365 8.173 1.00 94.81 171 ASP A C 1
ATOM 1358 O O . ASP A 1 171 ? 7.203 -9.269 8.568 1.00 94.81 171 ASP A O 1
ATOM 1362 N N . TRP A 1 172 ? 7.078 -10.809 6.941 1.00 95.31 172 TRP A N 1
ATOM 1363 C CA . TRP A 1 172 ? 7.853 -10.032 5.979 1.00 95.31 172 TRP A CA 1
ATOM 1364 C C . TRP A 1 172 ? 7.047 -8.860 5.423 1.00 95.31 172 TRP A C 1
ATOM 1366 O O . TRP A 1 172 ? 7.549 -7.741 5.377 1.00 95.31 172 TRP A O 1
ATOM 1376 N N . ILE A 1 173 ? 5.789 -9.078 5.032 1.00 96.56 173 ILE A N 1
ATOM 1377 C CA . ILE A 1 173 ? 4.930 -7.993 4.537 1.00 96.56 173 ILE A CA 1
ATOM 1378 C C . ILE A 1 173 ? 4.720 -6.951 5.641 1.00 96.56 173 ILE A C 1
ATOM 1380 O O . ILE A 1 173 ? 4.928 -5.755 5.425 1.00 96.56 173 ILE A O 1
ATOM 1384 N N . ILE A 1 174 ? 4.393 -7.410 6.848 1.00 92.00 174 ILE A N 1
ATOM 1385 C CA . ILE A 1 174 ? 4.192 -6.557 8.013 1.00 92.00 174 ILE A CA 1
ATOM 1386 C C . ILE A 1 174 ? 5.487 -5.847 8.396 1.00 92.00 174 ILE A C 1
ATOM 1388 O O . ILE A 1 174 ? 5.420 -4.676 8.723 1.00 92.00 174 ILE A O 1
ATOM 1392 N N . GLY A 1 175 ? 6.655 -6.487 8.343 1.00 92.19 175 GLY A N 1
ATOM 1393 C CA . GLY A 1 175 ? 7.923 -5.868 8.739 1.00 92.19 175 GLY A CA 1
ATOM 1394 C C . GLY A 1 175 ? 8.546 -4.952 7.680 1.00 92.19 175 GLY A C 1
ATOM 1395 O O . GLY A 1 175 ? 9.068 -3.891 8.011 1.00 92.19 175 GLY A O 1
ATOM 1396 N N . SER A 1 176 ? 8.500 -5.342 6.405 1.00 91.88 176 SER A N 1
ATOM 1397 C CA . SER A 1 176 ? 9.241 -4.685 5.317 1.00 91.88 176 SER A CA 1
ATOM 1398 C C . SER A 1 176 ? 8.390 -3.754 4.456 1.00 91.88 176 SER A C 1
ATOM 1400 O O . SER A 1 176 ? 8.919 -2.774 3.936 1.00 91.88 176 SER A O 1
ATOM 1402 N N . VAL A 1 177 ? 7.097 -4.046 4.286 1.00 93.50 177 VAL A N 1
ATOM 1403 C CA . VAL A 1 177 ? 6.182 -3.218 3.478 1.00 93.50 177 VAL A CA 1
ATOM 1404 C C . VAL A 1 177 ? 5.387 -2.276 4.374 1.00 93.50 177 VAL A C 1
ATOM 1406 O O . VAL A 1 177 ? 5.277 -1.088 4.087 1.00 93.50 177 VAL A O 1
ATOM 1409 N N . ILE A 1 178 ? 4.843 -2.812 5.467 1.00 91.44 178 ILE A N 1
ATOM 1410 C CA . ILE A 1 178 ? 3.961 -2.078 6.378 1.00 91.44 178 ILE A CA 1
ATOM 1411 C C . ILE A 1 178 ? 4.743 -1.551 7.594 1.00 91.44 178 ILE A C 1
ATOM 1413 O O . ILE A 1 178 ? 4.370 -0.557 8.195 1.00 91.44 178 ILE A O 1
ATOM 1417 N N . GLY A 1 179 ? 5.857 -2.173 7.968 1.00 84.88 179 GLY A N 1
ATOM 1418 C CA . GLY A 1 179 ? 6.513 -1.985 9.268 1.00 84.88 179 GLY A CA 1
ATOM 1419 C C . GLY A 1 179 ? 6.991 -0.568 9.572 1.00 84.88 179 GLY A C 1
ATOM 1420 O O . GLY A 1 179 ? 6.788 -0.127 10.707 1.00 84.88 179 GLY A O 1
ATOM 1421 N N . PRO A 1 180 ? 7.529 0.187 8.592 1.00 76.94 180 PRO A N 1
ATOM 1422 C CA . PRO A 1 180 ? 7.841 1.603 8.787 1.00 76.94 180 PRO A CA 1
ATOM 1423 C C . PRO A 1 180 ? 6.648 2.428 9.304 1.00 76.94 180 PRO A C 1
ATOM 1425 O O . PRO A 1 180 ? 6.843 3.424 9.985 1.00 76.94 180 PRO A O 1
ATOM 1428 N N . ILE A 1 181 ? 5.417 1.975 9.049 1.00 66.56 181 ILE A N 1
ATOM 1429 C CA . ILE A 1 181 ? 4.156 2.590 9.480 1.00 66.56 181 ILE A CA 1
ATOM 1430 C C . ILE A 1 181 ? 3.851 2.250 10.934 1.00 66.56 181 ILE A C 1
ATOM 1432 O O . ILE A 1 181 ? 3.536 3.123 11.732 1.00 66.56 181 ILE A O 1
ATOM 1436 N N . ALA A 1 182 ? 3.928 0.966 11.288 1.00 66.50 182 ALA A N 1
ATOM 1437 C CA . ALA A 1 182 ? 3.585 0.503 12.631 1.00 66.50 182 ALA A CA 1
ATOM 1438 C C . ALA A 1 182 ? 4.532 1.085 13.697 1.00 66.50 182 ALA A C 1
ATOM 1440 O O . ALA A 1 182 ? 4.175 1.174 14.871 1.00 66.50 182 ALA A O 1
ATOM 1441 N N . GLN A 1 183 ? 5.741 1.479 13.290 1.00 74.31 183 GLN A N 1
ATOM 1442 C CA . GLN A 1 183 ? 6.730 2.124 14.153 1.00 74.31 183 GLN A CA 1
ATOM 1443 C C . GLN A 1 183 ? 6.518 3.637 14.304 1.00 74.31 183 GLN A C 1
ATOM 1445 O O . GLN A 1 183 ? 6.918 4.182 15.329 1.00 74.31 183 GLN A O 1
ATOM 1450 N N . ALA A 1 184 ? 5.869 4.286 13.334 1.00 69.44 184 ALA A N 1
ATOM 1451 C CA . ALA A 1 184 ? 5.620 5.729 13.305 1.00 69.44 184 ALA A CA 1
ATOM 1452 C C . ALA A 1 184 ? 4.599 6.195 14.371 1.00 69.44 184 ALA A C 1
ATOM 1454 O O . ALA A 1 184 ? 4.555 7.360 14.748 1.00 69.44 184 ALA A O 1
ATOM 1455 N N . GLY A 1 185 ? 3.811 5.266 14.926 1.00 73.94 185 GLY A N 1
ATOM 1456 C CA . GLY A 1 185 ? 2.770 5.570 15.911 1.00 73.94 185 GLY A CA 1
ATOM 1457 C C . GLY A 1 185 ? 1.451 6.005 15.266 1.00 73.94 185 GLY A C 1
ATOM 1458 O O . GLY A 1 185 ? 1.361 6.186 14.055 1.00 73.94 185 GLY A O 1
ATOM 1459 N N . ILE A 1 186 ? 0.397 6.122 16.082 1.00 71.94 186 ILE A N 1
ATOM 1460 C CA . ILE A 1 186 ? -0.982 6.390 15.619 1.00 71.94 186 ILE A CA 1
ATOM 1461 C C . ILE A 1 186 ? -1.089 7.748 14.924 1.00 71.94 186 ILE A C 1
ATOM 1463 O O . ILE A 1 186 ? -1.786 7.864 13.917 1.00 71.94 186 ILE A O 1
ATOM 1467 N N . ASP A 1 187 ? -0.365 8.744 15.431 1.00 75.62 187 ASP A N 1
ATOM 1468 C CA . ASP A 1 187 ? -0.416 10.120 14.931 1.00 75.62 187 ASP A CA 1
ATOM 1469 C C . ASP A 1 187 ? 0.159 10.256 13.507 1.00 75.62 187 ASP A C 1
ATOM 1471 O O . ASP A 1 187 ? -0.143 11.218 12.803 1.00 75.62 187 ASP A O 1
ATOM 1475 N N . GLU A 1 188 ? 0.932 9.265 13.050 1.00 78.81 188 GLU A N 1
ATOM 1476 C CA . GLU A 1 188 ? 1.599 9.252 11.743 1.00 78.81 188 GLU A CA 1
ATOM 1477 C C . GLU A 1 188 ? 1.006 8.214 10.766 1.00 78.81 188 GLU A C 1
ATOM 1479 O O . GLU A 1 188 ? 1.522 8.013 9.658 1.00 78.81 188 GLU A O 1
ATOM 1484 N N . VAL A 1 189 ? -0.104 7.550 11.126 1.00 81.25 189 VAL A N 1
ATOM 1485 C CA . VAL A 1 189 ? -0.774 6.600 10.222 1.00 81.25 189 VAL A CA 1
ATOM 1486 C C . VAL A 1 189 ? -1.460 7.363 9.088 1.00 81.25 189 VAL A C 1
ATOM 1488 O O . VAL A 1 189 ? -2.621 7.764 9.171 1.00 81.25 189 VAL A O 1
ATOM 1491 N N . SER A 1 190 ? -0.736 7.548 7.985 1.00 88.12 190 SER A N 1
ATOM 1492 C CA . SER A 1 190 ? -1.295 8.110 6.756 1.00 88.12 190 SER A CA 1
ATOM 1493 C C . SER A 1 190 ? -2.408 7.216 6.183 1.00 88.12 190 SER A C 1
ATOM 1495 O O . SER A 1 190 ? -2.451 5.999 6.388 1.00 88.12 190 SER A O 1
ATOM 1497 N N . GLN A 1 191 ? -3.324 7.802 5.409 1.00 89.00 191 GLN A N 1
ATOM 1498 C CA . GLN A 1 191 ? -4.387 7.031 4.748 1.00 89.00 191 GLN A CA 1
ATOM 1499 C C . GLN A 1 191 ? -3.826 5.976 3.779 1.00 89.00 191 GLN A C 1
ATOM 1501 O O . GLN A 1 191 ? -4.388 4.895 3.633 1.00 89.00 191 GLN A O 1
ATOM 1506 N N . GLU A 1 192 ? -2.692 6.263 3.144 1.00 92.50 192 GLU A N 1
ATOM 1507 C CA . GLU A 1 192 ? -1.991 5.350 2.234 1.00 92.50 192 GLU A CA 1
ATOM 1508 C C . GLU A 1 192 ? -1.478 4.103 2.949 1.00 92.50 192 GLU A C 1
ATOM 1510 O O . GLU A 1 192 ? -1.540 2.982 2.446 1.00 92.50 192 GLU A O 1
ATOM 1515 N N . HIS A 1 193 ? -0.953 4.316 4.146 1.00 90.12 193 HIS A N 1
ATOM 1516 C CA . HIS A 1 193 ? -0.454 3.280 5.019 1.00 90.12 193 HIS A CA 1
ATOM 1517 C C . HIS A 1 193 ? -1.574 2.359 5.502 1.00 90.12 193 HIS A C 1
ATOM 1519 O O . HIS A 1 193 ? -1.478 1.135 5.373 1.00 90.12 193 HIS A O 1
ATOM 1525 N N . ALA A 1 194 ? -2.670 2.959 5.968 1.00 90.25 194 ALA A N 1
ATOM 1526 C CA . ALA A 1 194 ? -3.888 2.245 6.312 1.00 90.25 194 ALA A CA 1
ATOM 1527 C C . ALA A 1 194 ? -4.417 1.409 5.140 1.00 90.25 194 ALA A C 1
ATOM 1529 O O . ALA A 1 194 ? -4.792 0.254 5.332 1.00 90.25 194 ALA A O 1
ATOM 1530 N N . LEU A 1 195 ? -4.404 1.968 3.927 1.00 95.12 195 LEU A N 1
ATOM 1531 C CA . LEU A 1 195 ? -4.879 1.294 2.724 1.00 95.12 195 LEU A CA 1
ATOM 1532 C C . LEU A 1 195 ? -4.052 0.043 2.396 1.00 95.12 195 LEU A C 1
ATOM 1534 O O . LEU A 1 195 ? -4.630 -1.009 2.134 1.00 95.12 195 LEU A O 1
ATOM 1538 N N . ARG A 1 196 ? -2.715 0.121 2.460 1.00 95.81 196 ARG A N 1
ATOM 1539 C CA . ARG A 1 196 ? -1.833 -1.044 2.253 1.00 95.81 196 ARG A CA 1
ATOM 1540 C C . ARG A 1 196 ? -2.043 -2.117 3.324 1.00 95.81 196 ARG A C 1
ATOM 1542 O O . ARG A 1 196 ? -2.152 -3.294 2.989 1.00 95.81 196 ARG A O 1
ATOM 1549 N N . PHE A 1 197 ? -2.130 -1.714 4.594 1.00 93.81 197 PHE A N 1
ATOM 1550 C CA . PHE A 1 197 ? -2.346 -2.629 5.720 1.00 93.81 197 PHE A CA 1
ATOM 1551 C C . PHE A 1 197 ? -3.683 -3.367 5.614 1.00 93.81 197 PHE A C 1
ATOM 1553 O O . PHE A 1 197 ? -3.731 -4.597 5.640 1.00 93.81 197 PHE A O 1
ATOM 1560 N N . LEU A 1 198 ? -4.766 -2.612 5.432 1.00 94.12 198 LEU A N 1
ATOM 1561 C CA . LEU A 1 198 ? -6.113 -3.156 5.306 1.00 94.12 198 LEU A CA 1
ATOM 1562 C C . LEU A 1 198 ? -6.300 -3.947 4.014 1.00 94.12 198 LEU A C 1
ATOM 1564 O O . LEU A 1 198 ? -7.031 -4.932 4.020 1.00 94.12 198 LEU A O 1
ATOM 1568 N N . GLY A 1 199 ? -5.629 -3.558 2.930 1.00 96.56 199 GLY A N 1
ATOM 1569 C CA . GLY A 1 199 ? -5.640 -4.318 1.686 1.00 96.56 199 GLY A CA 1
ATOM 1570 C C . GLY A 1 199 ? -4.971 -5.679 1.820 1.00 96.56 199 GLY A C 1
ATOM 1571 O O . GLY A 1 199 ? -5.524 -6.673 1.362 1.00 96.56 199 GLY A O 1
ATOM 1572 N N . TYR A 1 200 ? -3.835 -5.749 2.516 1.00 97.12 200 TYR A N 1
ATOM 1573 C CA . TYR A 1 200 ? -3.152 -7.018 2.763 1.00 97.12 200 TYR A CA 1
ATOM 1574 C C . TYR A 1 200 ? -3.974 -7.972 3.646 1.00 97.12 200 TYR A C 1
ATOM 1576 O O . TYR A 1 200 ? -4.120 -9.145 3.317 1.00 97.12 200 TYR A O 1
ATOM 1584 N N . ILE A 1 201 ? -4.530 -7.474 4.756 1.00 95.62 201 ILE A N 1
ATOM 1585 C CA . ILE A 1 201 ? -5.270 -8.311 5.718 1.00 95.62 201 ILE A CA 1
ATOM 1586 C C . ILE A 1 201 ? -6.686 -8.630 5.225 1.00 95.62 201 ILE A C 1
ATOM 1588 O O . ILE A 1 201 ? -7.179 -9.742 5.403 1.00 95.62 201 ILE A O 1
ATOM 1592 N N . GLY A 1 202 ? -7.360 -7.639 4.647 1.00 94.62 202 GLY A N 1
ATOM 1593 C CA . GLY A 1 202 ? -8.772 -7.700 4.285 1.00 94.62 202 GLY A CA 1
ATOM 1594 C C . GLY A 1 202 ? -9.048 -8.108 2.838 1.00 94.62 202 GLY A C 1
ATOM 1595 O O . GLY A 1 202 ? -10.196 -8.401 2.503 1.00 94.62 202 GLY A O 1
ATOM 1596 N N . GLY A 1 203 ? -8.024 -8.129 1.984 1.00 96.88 203 GLY A N 1
ATOM 1597 C CA . GLY A 1 203 ? -8.150 -8.469 0.571 1.00 96.88 203 GLY A CA 1
ATOM 1598 C C . GLY A 1 203 ? -8.828 -7.384 -0.271 1.00 96.88 203 GLY A C 1
ATOM 1599 O O . GLY A 1 203 ? -9.040 -6.244 0.152 1.00 96.88 203 GLY A O 1
ATOM 1600 N N . GLU A 1 204 ? -9.170 -7.752 -1.506 1.00 96.88 204 GLU A N 1
ATOM 1601 C CA . GLU A 1 204 ? -9.565 -6.805 -2.558 1.00 96.88 204 GLU A CA 1
ATOM 1602 C C . GLU A 1 204 ? -10.836 -6.011 -2.228 1.00 96.88 204 GLU A C 1
ATOM 1604 O O . GLU A 1 204 ? -10.925 -4.823 -2.533 1.00 96.88 204 GLU A O 1
ATOM 1609 N N . HIS A 1 205 ? -11.808 -6.621 -1.545 1.00 95.62 205 HIS A N 1
ATOM 1610 C CA . HIS A 1 205 ? -13.074 -5.961 -1.224 1.00 95.62 205 HIS A CA 1
ATOM 1611 C C . HIS A 1 205 ? -12.893 -4.819 -0.224 1.00 95.62 205 HIS A C 1
ATOM 1613 O O . HIS A 1 205 ? -13.561 -3.791 -0.334 1.00 95.62 205 HIS A O 1
ATOM 1619 N N . ILE A 1 206 ? -11.967 -4.972 0.727 1.00 94.88 206 ILE A N 1
ATOM 1620 C CA . ILE A 1 206 ? -11.631 -3.900 1.662 1.00 94.88 206 ILE A CA 1
ATOM 1621 C C . ILE A 1 206 ? -10.912 -2.768 0.927 1.00 94.88 206 ILE A C 1
ATOM 1623 O O . ILE A 1 206 ? -11.249 -1.607 1.151 1.00 94.88 206 ILE A O 1
ATOM 1627 N N . VAL A 1 207 ? -9.999 -3.079 -0.002 1.00 96.25 207 VAL A N 1
ATOM 1628 C CA . VAL A 1 207 ? -9.347 -2.056 -0.839 1.00 96.25 207 VAL A CA 1
ATOM 1629 C C . VAL A 1 207 ? -10.378 -1.270 -1.639 1.00 96.25 207 VAL A C 1
ATOM 1631 O O . VAL A 1 207 ? -10.378 -0.043 -1.589 1.00 96.25 207 VAL A O 1
ATOM 1634 N N . GLU A 1 208 ? -11.293 -1.946 -2.332 1.00 94.69 208 GLU A N 1
ATOM 1635 C CA . GLU A 1 208 ? -12.332 -1.278 -3.120 1.00 94.69 208 GLU A CA 1
ATOM 1636 C C . GLU A 1 208 ? -13.235 -0.406 -2.248 1.00 94.69 208 GLU A C 1
ATOM 1638 O O . GLU A 1 208 ? -13.537 0.732 -2.614 1.00 94.69 208 GLU A O 1
ATOM 1643 N N . GLN A 1 209 ? -13.611 -0.896 -1.066 1.00 91.38 209 GLN A N 1
ATOM 1644 C CA . GLN A 1 209 ? -14.413 -0.123 -0.130 1.00 91.38 209 GLN A CA 1
ATOM 1645 C C . GLN A 1 209 ? -13.664 1.121 0.364 1.00 91.38 209 GLN A C 1
ATOM 1647 O O . GLN A 1 209 ? -14.254 2.197 0.420 1.00 91.38 209 GLN A O 1
ATOM 1652 N N . LEU A 1 210 ? -12.371 1.020 0.675 1.00 92.75 210 LEU A N 1
ATOM 1653 C CA . LEU A 1 210 ? -11.564 2.151 1.143 1.00 92.75 210 LEU A CA 1
ATOM 1654 C C . LEU A 1 210 ? -11.295 3.176 0.039 1.00 92.75 210 LEU A C 1
ATOM 1656 O O . LEU A 1 210 ? -11.475 4.371 0.265 1.00 92.75 210 LEU A O 1
ATOM 1660 N N . VAL A 1 211 ? -10.927 2.729 -1.165 1.00 93.19 211 VAL A N 1
ATOM 1661 C CA . VAL A 1 211 ? -10.634 3.618 -2.303 1.00 93.19 211 VAL A CA 1
ATOM 1662 C C . VAL A 1 211 ? -11.887 4.363 -2.759 1.00 93.19 211 VAL A C 1
ATOM 1664 O O . VAL A 1 211 ? -11.822 5.552 -3.062 1.00 93.19 211 VAL A O 1
ATOM 1667 N N . ARG A 1 212 ? -13.053 3.704 -2.749 1.00 89.12 212 ARG A N 1
ATOM 1668 C CA . ARG A 1 212 ? -14.347 4.345 -3.049 1.00 89.12 212 ARG A CA 1
ATOM 1669 C C . ARG A 1 212 ? -14.894 5.159 -1.869 1.00 89.12 212 ARG A C 1
ATOM 1671 O O . ARG A 1 212 ? -15.960 5.773 -1.979 1.00 89.12 212 ARG A O 1
ATOM 1678 N N . GLY A 1 213 ? -14.201 5.155 -0.728 1.00 82.75 213 GLY A N 1
ATOM 1679 C CA . GLY A 1 213 ? -14.573 5.848 0.507 1.00 82.75 213 GLY A CA 1
ATOM 1680 C C . GLY A 1 213 ? -15.801 5.269 1.216 1.00 82.75 213 GLY A C 1
ATOM 1681 O O . GLY A 1 213 ? -16.453 5.975 1.985 1.00 82.75 213 GLY A O 1
ATOM 1682 N N . GLY A 1 214 ? -16.193 4.039 0.907 1.00 68.25 214 GLY A N 1
ATOM 1683 C CA . GLY A 1 214 ? -17.263 3.346 1.607 1.00 68.25 214 GLY A CA 1
ATOM 1684 C C . GLY A 1 214 ? -18.611 3.278 0.896 1.00 68.25 214 GLY A C 1
ATOM 1685 O O . GLY A 1 214 ? -19.561 2.771 1.489 1.00 68.25 214 GLY A O 1
ATOM 1686 N N . SER A 1 215 ? -18.738 3.771 -0.339 1.00 58.72 215 SER A N 1
ATOM 1687 C CA . SER A 1 215 ? -20.010 3.666 -1.061 1.00 58.72 215 SER A CA 1
ATOM 1688 C C . SER A 1 215 ? -19.881 2.916 -2.374 1.00 58.72 215 SER A C 1
ATOM 1690 O O . SER A 1 215 ? -19.039 3.218 -3.220 1.00 58.72 215 SER A O 1
ATOM 1692 N N . SER A 1 216 ? -20.839 2.015 -2.592 1.00 65.19 216 SER A N 1
ATOM 1693 C CA . SER A 1 216 ? -21.413 1.806 -3.919 1.00 65.19 216 SER A CA 1
ATOM 1694 C C . SER A 1 216 ? -21.731 3.166 -4.550 1.00 65.19 216 SER A C 1
ATOM 1696 O O . SER A 1 216 ? -21.996 4.110 -3.817 1.00 65.19 216 SER A O 1
ATOM 1698 N N . HIS A 1 217 ? -21.723 3.298 -5.874 1.00 69.56 217 HIS A N 1
ATOM 1699 C CA . HIS A 1 217 ? -21.996 4.549 -6.605 1.00 69.56 217 HIS A CA 1
ATOM 1700 C C . HIS A 1 217 ? -23.453 5.056 -6.439 1.00 69.56 217 HIS A C 1
ATOM 1702 O O . HIS A 1 217 ? -24.159 5.307 -7.409 1.00 69.56 217 HIS A O 1
ATOM 1708 N N . GLN A 1 218 ? -23.940 5.171 -5.208 1.00 81.12 218 GLN A N 1
ATOM 1709 C CA . GLN A 1 218 ? -25.220 5.743 -4.849 1.00 81.12 218 GLN A CA 1
ATOM 1710 C C . GLN A 1 218 ? -25.011 7.243 -4.721 1.00 81.12 218 GLN A C 1
ATOM 1712 O O . GLN A 1 218 ? -24.550 7.753 -3.701 1.00 81.12 218 GLN A O 1
ATOM 1717 N N . ILE A 1 219 ? -25.291 7.933 -5.817 1.00 90.38 219 ILE A N 1
ATOM 1718 C CA . ILE A 1 219 ? -25.438 9.380 -5.822 1.00 90.38 219 ILE A CA 1
ATOM 1719 C C . ILE A 1 219 ? -26.825 9.651 -5.221 1.00 90.38 219 ILE A C 1
ATOM 1721 O O . ILE A 1 219 ? -27.799 9.138 -5.777 1.00 90.38 219 ILE A O 1
ATOM 1725 N N . PRO A 1 220 ? -26.942 10.385 -4.095 1.00 93.50 220 PRO A N 1
ATOM 1726 C CA . PRO A 1 220 ? -28.247 10.689 -3.517 1.00 93.50 220 PRO A CA 1
ATOM 1727 C C . PRO A 1 220 ? -29.087 11.452 -4.547 1.00 93.50 220 PRO A C 1
ATOM 1729 O O . PRO A 1 220 ? -28.639 12.452 -5.109 1.00 93.50 220 PRO A O 1
ATOM 1732 N N . THR A 1 221 ? -30.293 10.957 -4.818 1.00 97.06 221 THR A N 1
ATOM 1733 C CA . THR A 1 221 ? -31.198 11.514 -5.840 1.00 97.06 221 THR A CA 1
ATOM 1734 C C . THR A 1 221 ? -32.191 12.517 -5.261 1.00 97.06 221 THR A C 1
ATOM 1736 O O . THR A 1 221 ? -32.766 13.322 -5.994 1.00 97.06 221 THR A O 1
ATOM 1739 N N . SER A 1 222 ? -32.367 12.502 -3.939 1.00 96.56 222 SER A N 1
ATOM 1740 C CA . SER A 1 222 ? -33.274 13.378 -3.205 1.00 96.56 222 SER A CA 1
ATOM 1741 C C . SER A 1 222 ? -32.577 14.047 -2.017 1.00 96.56 222 SER A C 1
ATOM 1743 O O . SER A 1 222 ? -31.613 13.524 -1.458 1.00 96.56 222 SER A O 1
ATOM 1745 N N . ALA A 1 223 ? -33.084 15.209 -1.588 1.00 95.50 223 ALA A N 1
ATOM 1746 C CA . ALA A 1 223 ? -32.545 15.927 -0.428 1.00 95.50 223 ALA A CA 1
ATOM 1747 C C . ALA A 1 223 ? -32.639 15.104 0.874 1.00 95.50 223 ALA A C 1
ATOM 1749 O O . ALA A 1 223 ? -31.767 15.204 1.733 1.00 95.50 223 ALA A O 1
ATOM 1750 N N . SER A 1 224 ? -33.664 14.255 1.003 1.00 94.06 224 SER A N 1
ATOM 1751 C CA . SER A 1 224 ? -33.833 13.348 2.144 1.00 94.06 224 SER A CA 1
ATOM 1752 C C . SER A 1 224 ? -32.773 12.246 2.208 1.00 94.06 224 SER A C 1
ATOM 1754 O O . SER A 1 224 ? -32.400 11.833 3.303 1.00 94.06 224 SER A O 1
ATOM 1756 N N . GLU A 1 225 ? -32.247 11.788 1.067 1.00 94.25 225 GLU A N 1
ATOM 1757 C CA . GLU A 1 225 ? -31.209 10.745 1.020 1.00 94.25 225 GLU A CA 1
ATOM 1758 C C . GLU A 1 225 ? -29.832 11.256 1.460 1.00 94.25 225 GLU A C 1
ATOM 1760 O O . GLU A 1 225 ? -29.007 10.465 1.923 1.00 94.25 225 GLU A O 1
ATOM 1765 N N . VAL A 1 226 ? -29.584 12.568 1.371 1.00 94.12 226 VAL A N 1
ATOM 1766 C CA . VAL A 1 226 ? -28.277 13.175 1.679 1.00 94.12 226 VAL A CA 1
ATOM 1767 C C . VAL A 1 226 ? -27.820 12.835 3.097 1.00 94.12 226 VAL A C 1
ATOM 1769 O O . VAL A 1 226 ? -26.673 12.435 3.283 1.00 94.12 226 VAL A O 1
ATOM 1772 N N . TYR A 1 227 ? -28.707 12.924 4.091 1.00 91.31 227 TYR A N 1
ATOM 1773 C CA . TYR A 1 227 ? -28.355 12.612 5.480 1.00 91.31 227 TYR A CA 1
ATOM 1774 C C . TYR A 1 227 ? -28.006 11.132 5.668 1.00 91.31 227 TYR A C 1
ATOM 1776 O O . TYR A 1 227 ? -26.959 10.823 6.225 1.00 91.31 227 TYR A O 1
ATOM 1784 N N . SER A 1 228 ? -28.807 10.215 5.112 1.00 88.00 228 SER A N 1
ATOM 1785 C CA . SER A 1 228 ? -28.512 8.774 5.180 1.00 88.00 228 SER A CA 1
ATOM 1786 C C . SER A 1 228 ? -27.198 8.397 4.487 1.00 88.00 228 SER A C 1
ATOM 1788 O O . SER A 1 228 ? -26.459 7.530 4.963 1.00 88.00 228 SER A O 1
ATOM 1790 N N . PHE A 1 229 ? -26.873 9.083 3.386 1.00 89.81 229 PHE A N 1
ATOM 1791 C CA . PHE A 1 229 ? -25.609 8.923 2.681 1.00 89.81 229 PHE A CA 1
ATOM 1792 C C . PHE A 1 229 ? -24.431 9.389 3.549 1.00 89.81 229 PHE A C 1
ATOM 1794 O O . PHE A 1 229 ? -23.451 8.656 3.690 1.00 89.81 229 PHE A O 1
ATOM 1801 N N . LEU A 1 230 ? -24.532 10.572 4.168 1.00 89.19 230 LEU A N 1
ATOM 1802 C CA . LEU A 1 230 ? -23.496 11.108 5.057 1.00 89.19 230 LEU A CA 1
ATOM 1803 C C . LEU A 1 230 ? -23.294 10.235 6.302 1.00 89.19 230 LEU A C 1
ATOM 1805 O O . LEU A 1 230 ? -22.153 9.915 6.629 1.00 89.19 230 LEU A O 1
ATOM 1809 N N . ASP A 1 231 ? -24.369 9.784 6.947 1.00 86.69 231 ASP A N 1
ATOM 1810 C CA . ASP A 1 231 ? -24.287 8.908 8.122 1.00 86.69 231 ASP A CA 1
ATOM 1811 C C . ASP A 1 231 ? -23.591 7.587 7.788 1.00 86.69 231 ASP A C 1
ATOM 1813 O O . ASP A 1 231 ? -22.695 7.148 8.512 1.00 86.69 231 ASP A O 1
ATOM 1817 N N . SER A 1 232 ? -23.931 6.982 6.646 1.00 85.00 232 SER A N 1
ATOM 1818 C CA . SER A 1 232 ? -23.280 5.755 6.177 1.00 85.00 232 SER A CA 1
ATOM 1819 C C . SER A 1 232 ? -21.774 5.959 5.963 1.00 85.00 232 SER A C 1
ATOM 1821 O O . SER A 1 232 ? -20.967 5.109 6.344 1.00 85.00 232 SER A O 1
ATOM 1823 N N . ARG A 1 233 ? -21.367 7.111 5.410 1.00 83.94 233 ARG A N 1
ATOM 1824 C CA . ARG A 1 233 ? -19.949 7.467 5.213 1.00 83.94 233 ARG A CA 1
ATOM 1825 C C . ARG A 1 233 ? -19.219 7.656 6.535 1.00 83.94 233 ARG A C 1
ATOM 1827 O O . ARG A 1 233 ? -18.130 7.111 6.708 1.00 83.94 233 ARG A O 1
ATOM 1834 N N . ILE A 1 234 ? -19.824 8.392 7.465 1.00 85.50 234 ILE A N 1
ATOM 1835 C CA . ILE A 1 234 ? -19.263 8.630 8.797 1.00 85.50 234 ILE A CA 1
ATOM 1836 C C . ILE A 1 234 ? -19.081 7.297 9.524 1.00 85.50 234 ILE A C 1
ATOM 1838 O O . ILE A 1 234 ? -18.018 7.053 10.085 1.00 85.50 234 ILE A O 1
ATOM 1842 N N . GLN A 1 235 ? -20.061 6.394 9.457 1.00 82.38 235 GLN A N 1
ATOM 1843 C CA . GLN A 1 235 ? -19.957 5.076 10.082 1.00 82.38 235 GLN A CA 1
ATOM 1844 C C . GLN A 1 235 ? -18.816 4.236 9.501 1.00 82.38 235 GLN A C 1
ATOM 1846 O O . GLN A 1 235 ? -18.053 3.643 10.264 1.00 82.38 235 GLN A O 1
ATOM 1851 N N . VAL A 1 236 ? -18.665 4.184 8.173 1.00 83.75 236 VAL A N 1
ATOM 1852 C CA . VAL A 1 236 ? -17.551 3.451 7.546 1.00 83.75 236 VAL A CA 1
ATOM 1853 C C . VAL A 1 236 ? -16.212 4.070 7.941 1.00 83.75 236 VAL A C 1
ATOM 1855 O O . VAL A 1 236 ? -15.316 3.346 8.373 1.00 83.75 236 VAL A O 1
ATOM 1858 N N . ALA A 1 237 ? -16.088 5.396 7.862 1.00 83.25 237 ALA A N 1
ATOM 1859 C CA . ALA A 1 237 ? -14.870 6.101 8.244 1.00 83.25 237 ALA A CA 1
ATOM 1860 C C . ALA A 1 237 ? -14.508 5.850 9.717 1.00 83.25 237 ALA A C 1
ATOM 1862 O O . ALA A 1 237 ? -13.372 5.485 10.010 1.00 83.25 237 ALA A O 1
ATOM 1863 N N . LEU A 1 238 ? -15.474 5.956 10.634 1.00 83.44 238 LEU A N 1
ATOM 1864 C CA . LEU A 1 238 ? -15.270 5.689 12.058 1.00 83.44 2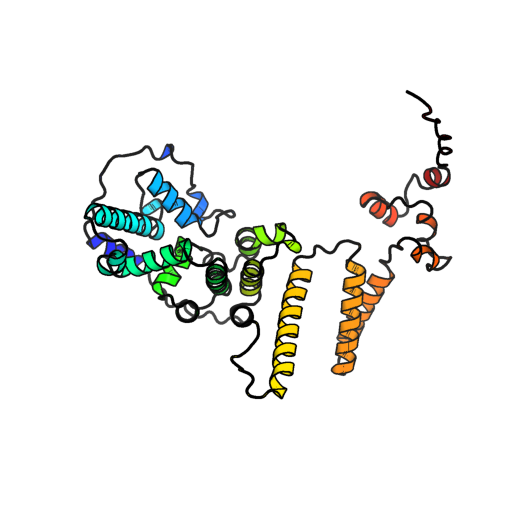38 LEU A CA 1
ATOM 1865 C C . LEU A 1 238 ? -14.856 4.242 12.316 1.00 83.44 238 LEU A C 1
ATOM 1867 O O . LEU A 1 238 ? -13.956 4.016 13.116 1.00 83.44 238 LEU A O 1
ATOM 1871 N N . ARG A 1 239 ? -15.457 3.259 11.637 1.00 84.19 239 ARG A N 1
ATOM 1872 C CA . ARG A 1 239 ? -15.073 1.843 11.778 1.00 84.19 239 ARG A CA 1
ATOM 1873 C C . ARG A 1 239 ? -13.638 1.599 11.328 1.00 84.19 239 ARG A C 1
ATOM 1875 O O . ARG A 1 239 ? -12.890 0.934 12.037 1.00 84.19 239 ARG A O 1
ATOM 1882 N N . VAL A 1 240 ? -13.248 2.167 10.188 1.00 83.75 240 VAL A N 1
ATOM 1883 C CA . VAL A 1 240 ? -11.880 2.063 9.662 1.00 83.75 240 VAL A CA 1
ATOM 1884 C C . VAL A 1 240 ? -10.884 2.716 10.616 1.00 83.75 240 VAL A C 1
ATOM 1886 O O . VAL A 1 240 ? -9.918 2.074 11.013 1.00 83.75 240 VAL A O 1
ATOM 1889 N N . GLN A 1 241 ? -11.141 3.954 11.042 1.00 82.12 241 GLN A N 1
ATOM 1890 C CA . GLN A 1 241 ? -10.262 4.675 11.968 1.00 82.12 241 GLN A CA 1
ATOM 1891 C C . GLN A 1 241 ? -10.165 3.980 13.328 1.00 82.12 241 GLN A C 1
ATOM 1893 O O . GLN A 1 241 ? -9.081 3.864 13.888 1.00 82.12 241 GLN A O 1
ATOM 1898 N N . THR A 1 242 ? -11.278 3.445 13.828 1.00 83.06 242 THR A N 1
ATOM 1899 C CA . THR A 1 242 ? -11.312 2.685 15.082 1.00 83.06 242 THR A CA 1
ATOM 1900 C C . THR A 1 242 ? -10.500 1.400 14.960 1.00 83.06 242 THR A C 1
ATOM 1902 O O . THR A 1 242 ? -9.699 1.101 15.839 1.00 83.06 242 THR A O 1
ATOM 1905 N N . TYR A 1 243 ? -10.654 0.655 13.862 1.00 84.94 243 TYR A N 1
ATOM 1906 C CA . TYR A 1 243 ? -9.871 -0.555 13.621 1.00 84.94 243 TYR A CA 1
ATOM 1907 C C . TYR A 1 243 ? -8.369 -0.259 13.535 1.00 84.94 243 TYR A C 1
ATOM 1909 O O . TYR A 1 243 ? -7.570 -0.965 14.152 1.00 84.94 243 TYR A O 1
ATOM 1917 N N . LEU A 1 244 ? -7.979 0.791 12.808 1.00 83.44 244 LEU A N 1
ATOM 1918 C CA . LEU A 1 244 ? -6.580 1.213 12.696 1.00 83.44 244 LEU A CA 1
ATOM 1919 C C . LEU A 1 244 ? -6.023 1.659 14.045 1.00 83.44 244 LEU A C 1
ATOM 1921 O O . LEU A 1 244 ? -4.940 1.222 14.420 1.00 83.44 244 LEU A O 1
ATOM 1925 N N . GLY A 1 245 ? -6.786 2.459 14.794 1.00 81.50 245 GLY A N 1
ATOM 1926 C CA . GLY A 1 245 ? -6.436 2.877 16.147 1.00 81.50 245 GLY A CA 1
ATOM 1927 C C . GLY A 1 245 ? -6.192 1.672 17.049 1.00 81.50 245 GLY A C 1
ATOM 1928 O O . GLY A 1 245 ? -5.110 1.543 17.605 1.00 81.50 245 GLY A O 1
ATOM 1929 N N . ILE A 1 246 ? -7.135 0.728 17.112 1.00 82.50 246 ILE A N 1
ATOM 1930 C CA . ILE A 1 246 ? -6.993 -0.500 17.910 1.00 82.50 246 ILE A CA 1
ATOM 1931 C C . ILE A 1 246 ? -5.782 -1.331 17.459 1.00 82.50 246 ILE A C 1
ATOM 1933 O O . ILE A 1 246 ? -5.074 -1.876 18.301 1.00 82.50 246 ILE A O 1
ATOM 1937 N N . SER A 1 247 ? -5.527 -1.421 16.151 1.00 82.00 247 SER A N 1
ATOM 1938 C CA . SER A 1 247 ? -4.424 -2.223 15.601 1.00 82.00 247 SER A CA 1
ATOM 1939 C C . SER A 1 247 ? -3.047 -1.601 15.849 1.00 82.00 247 SER A C 1
ATOM 1941 O O . SER A 1 247 ? -2.066 -2.322 16.016 1.00 82.00 247 SER A O 1
ATOM 1943 N N . ALA A 1 248 ? -2.960 -0.270 15.859 1.00 79.12 248 ALA A N 1
ATOM 1944 C CA . ALA A 1 248 ? -1.722 0.468 16.093 1.00 79.12 248 ALA A CA 1
ATOM 1945 C C . ALA A 1 248 ? -1.458 0.729 17.586 1.00 79.12 248 ALA A C 1
ATOM 1947 O O . ALA A 1 248 ? -0.307 0.907 17.993 1.00 79.12 248 ALA A O 1
ATOM 1948 N N . MET A 1 249 ? -2.501 0.733 18.422 1.00 78.81 249 MET A N 1
ATOM 1949 C CA . MET A 1 249 ? -2.365 0.847 19.870 1.00 78.81 249 MET A CA 1
ATOM 1950 C C . MET A 1 249 ? -1.613 -0.364 20.418 1.00 78.81 249 MET A C 1
ATOM 1952 O O . MET A 1 249 ? -2.111 -1.486 20.411 1.00 78.81 249 MET A O 1
ATOM 1956 N N . LYS A 1 250 ? -0.431 -0.124 20.990 1.00 78.38 250 LYS A N 1
ATOM 1957 C CA . LYS A 1 250 ? 0.133 -1.037 21.987 1.00 78.38 250 LYS A CA 1
ATOM 1958 C C . LYS A 1 250 ? -0.663 -0.800 23.267 1.00 78.38 250 LYS A C 1
ATOM 1960 O O . LYS A 1 250 ? -0.487 0.274 23.844 1.00 78.38 250 LYS A O 1
ATOM 1965 N N . PRO A 1 251 ? -1.539 -1.726 23.704 1.00 76.62 251 PRO A N 1
ATOM 1966 C CA . PRO A 1 251 ? -2.355 -1.490 24.883 1.00 76.62 251 PRO A CA 1
ATOM 1967 C C . PRO A 1 251 ? -1.416 -1.232 26.054 1.00 76.62 251 PRO A C 1
ATOM 1969 O O . PRO A 1 251 ? -0.642 -2.113 26.445 1.00 76.62 251 PRO A O 1
ATOM 1972 N N . SER A 1 252 ? -1.424 -0.012 26.587 1.00 77.69 252 SER A N 1
ATOM 1973 C CA . SER A 1 252 ? -0.717 0.236 27.830 1.00 77.69 252 SER A CA 1
ATOM 1974 C C . SER A 1 252 ? -1.506 -0.423 28.958 1.00 77.69 252 SER A C 1
ATOM 1976 O O . SER A 1 252 ? -2.719 -0.627 28.856 1.00 77.69 252 SER A O 1
ATOM 1978 N N . ARG A 1 253 ? -0.849 -0.683 30.093 1.00 68.88 253 ARG A N 1
ATOM 1979 C CA . ARG A 1 253 ? -1.539 -1.135 31.316 1.00 68.88 253 ARG A CA 1
ATOM 1980 C C . ARG A 1 253 ? -2.713 -0.228 31.713 1.00 68.88 253 ARG A C 1
ATOM 1982 O O . ARG A 1 253 ? -3.596 -0.653 32.452 1.00 68.88 253 ARG A O 1
ATOM 1989 N N . PHE A 1 254 ? -2.713 1.018 31.241 1.00 72.31 254 PHE A N 1
ATOM 1990 C CA . PHE A 1 254 ? -3.728 2.009 31.541 1.00 72.31 254 PHE A CA 1
ATOM 1991 C C . PHE A 1 254 ? -4.931 1.969 30.590 1.00 72.31 254 PHE A C 1
ATOM 1993 O O . PHE A 1 254 ? -6.010 2.400 31.002 1.00 72.31 254 PHE A O 1
ATOM 2000 N N . ASP A 1 255 ? -4.770 1.418 29.386 1.00 77.19 255 ASP A N 1
ATOM 2001 C CA . ASP A 1 255 ? -5.800 1.390 28.338 1.00 77.19 255 ASP A CA 1
ATOM 2002 C C . ASP A 1 255 ? -6.558 0.060 28.301 1.00 77.19 255 ASP A C 1
ATOM 2004 O O . ASP A 1 255 ? -7.715 0.009 27.879 1.00 77.19 255 ASP A O 1
ATOM 2008 N N . THR A 1 256 ? -5.947 -1.019 28.800 1.00 76.38 256 THR A N 1
ATOM 2009 C CA . THR A 1 256 ? -6.524 -2.368 28.748 1.00 76.38 256 THR A CA 1
ATOM 2010 C C . THR A 1 256 ? -7.888 -2.451 29.436 1.00 76.38 256 THR A C 1
ATOM 2012 O O . THR A 1 256 ? -8.824 -3.000 28.863 1.00 76.38 256 THR A O 1
ATOM 2015 N N . ASN A 1 257 ? -8.043 -1.877 30.636 1.00 75.06 257 ASN A N 1
ATOM 2016 C CA . ASN A 1 257 ? -9.316 -1.934 31.368 1.00 75.06 257 ASN A CA 1
ATOM 2017 C C . ASN A 1 257 ? -10.445 -1.161 30.649 1.00 75.06 257 ASN A C 1
ATOM 2019 O O . ASN A 1 257 ? -11.514 -1.744 30.447 1.00 75.06 257 ASN A O 1
ATOM 2023 N N . PRO A 1 258 ? -10.247 0.101 30.209 1.00 80.12 258 PRO A N 1
ATOM 2024 C CA . PRO A 1 258 ? -11.223 0.799 29.372 1.00 80.12 258 PRO A CA 1
ATOM 2025 C C . PRO A 1 258 ? -11.613 0.028 28.106 1.00 80.12 258 PRO A C 1
ATOM 2027 O O . PRO A 1 258 ? -12.809 -0.101 27.830 1.00 80.12 258 PRO A O 1
ATOM 2030 N N . LEU A 1 259 ? -10.642 -0.537 27.380 1.00 78.38 259 LEU A N 1
ATOM 2031 C CA . LEU A 1 259 ? -10.891 -1.307 26.156 1.00 78.38 259 LEU A CA 1
ATOM 2032 C C . LEU A 1 259 ? -11.713 -2.573 26.433 1.00 78.38 259 LEU A C 1
ATOM 2034 O O . LEU A 1 259 ? -12.742 -2.789 25.793 1.00 78.38 259 LEU A O 1
ATOM 2038 N N . LEU A 1 260 ? -11.325 -3.360 27.441 1.00 77.56 260 LEU A N 1
ATOM 2039 C CA . LEU A 1 260 ? -12.056 -4.559 27.862 1.00 77.56 260 LEU A CA 1
ATOM 2040 C C . LEU A 1 260 ? -13.485 -4.228 28.310 1.00 77.56 260 LEU A C 1
ATOM 2042 O O . LEU A 1 260 ? -14.433 -4.907 27.918 1.00 77.56 260 LEU A O 1
ATOM 2046 N N . SER A 1 261 ? -13.658 -3.153 29.084 1.00 77.94 261 SER A N 1
ATOM 2047 C CA . SER A 1 261 ? -14.982 -2.720 29.543 1.00 77.94 261 SER A CA 1
ATOM 2048 C C . SER A 1 261 ? -15.878 -2.247 28.393 1.00 77.94 261 SER A C 1
ATOM 2050 O O . SER A 1 261 ? -17.080 -2.513 28.399 1.00 77.94 261 SER A O 1
ATOM 2052 N N . SER A 1 262 ? -15.301 -1.581 27.388 1.00 79.75 262 SER A N 1
ATOM 2053 C CA . SER A 1 262 ? -16.027 -1.112 26.205 1.00 79.75 262 SER A CA 1
ATOM 2054 C C . SER A 1 262 ? -16.470 -2.288 25.338 1.00 79.75 262 SER A C 1
ATOM 2056 O O . SER A 1 262 ? -17.630 -2.343 24.935 1.00 79.75 262 SER A O 1
ATOM 2058 N N . TYR A 1 263 ? -15.595 -3.278 25.143 1.00 79.69 263 TYR A N 1
ATOM 2059 C CA . TYR A 1 263 ? -15.928 -4.510 24.429 1.00 79.69 263 TYR A CA 1
ATOM 2060 C C . TYR A 1 263 ? -17.021 -5.324 25.142 1.00 79.69 263 TYR A C 1
ATOM 2062 O O . TYR A 1 263 ? -17.972 -5.771 24.502 1.00 79.69 263 TYR A O 1
ATOM 2070 N N . ALA A 1 264 ? -16.950 -5.462 26.472 1.00 78.19 264 ALA A N 1
ATOM 2071 C CA . ALA A 1 264 ? -17.990 -6.139 27.251 1.00 78.19 264 ALA A CA 1
ATOM 2072 C C . ALA A 1 264 ? -19.358 -5.442 27.134 1.00 78.19 264 ALA A C 1
ATOM 2074 O O . ALA A 1 264 ? -20.383 -6.107 26.988 1.00 78.19 264 ALA A O 1
ATOM 2075 N N . LYS A 1 265 ? -19.385 -4.102 27.148 1.00 84.25 265 LYS A N 1
ATOM 2076 C CA . LYS A 1 265 ? -20.617 -3.325 26.926 1.00 84.25 265 LYS A CA 1
ATOM 2077 C C . LYS A 1 265 ? -21.167 -3.503 25.514 1.00 84.25 265 LYS A C 1
ATOM 2079 O O . LYS A 1 265 ? -22.378 -3.605 25.355 1.00 84.25 265 LYS A O 1
ATOM 2084 N N . GLN A 1 266 ? -20.301 -3.543 24.502 1.00 81.38 266 GLN A N 1
ATOM 2085 C CA . GLN A 1 266 ? -20.723 -3.777 23.123 1.00 81.38 266 GLN A CA 1
ATOM 2086 C C . GLN A 1 266 ? -21.362 -5.164 22.966 1.00 81.38 266 GLN A C 1
ATOM 2088 O O . GLN A 1 266 ? -22.457 -5.264 22.425 1.00 81.38 266 GLN A O 1
ATOM 2093 N N . GLN A 1 267 ? -20.748 -6.202 23.541 1.00 77.19 267 GLN A N 1
ATOM 2094 C CA . GLN A 1 267 ? -21.324 -7.551 23.602 1.00 77.19 267 GLN A CA 1
ATOM 2095 C C . GLN A 1 267 ? -22.703 -7.572 24.287 1.00 77.19 267 GLN A C 1
ATOM 2097 O O . GLN A 1 267 ? -23.608 -8.259 23.823 1.00 77.19 267 GLN A O 1
ATOM 2102 N N . ASP A 1 268 ? -22.899 -6.802 25.366 1.00 78.94 268 ASP A N 1
ATOM 2103 C CA . ASP A 1 268 ? -24.197 -6.698 26.057 1.00 78.94 268 ASP A CA 1
ATOM 2104 C C . ASP A 1 268 ? -25.279 -6.041 25.181 1.00 78.94 268 ASP A C 1
ATOM 2106 O O . ASP A 1 268 ? -26.439 -6.451 25.218 1.00 78.94 268 ASP A O 1
ATOM 2110 N N . LEU A 1 269 ? -24.911 -5.045 24.370 1.00 83.00 269 LEU A N 1
ATOM 2111 C CA . LEU A 1 269 ? -25.825 -4.422 23.409 1.00 83.00 269 LEU A CA 1
ATOM 2112 C C . LEU A 1 269 ? -26.180 -5.372 22.264 1.00 83.00 269 LEU A C 1
ATOM 2114 O O . LEU A 1 269 ? -27.360 -5.493 21.933 1.00 83.00 269 LEU A O 1
ATOM 2118 N N . ASP A 1 270 ? -25.189 -6.073 21.710 1.00 74.69 270 ASP A N 1
ATOM 2119 C CA . ASP A 1 270 ? -25.403 -7.039 20.631 1.00 74.69 270 ASP A CA 1
ATOM 2120 C C . ASP A 1 270 ? -26.315 -8.178 21.099 1.00 74.69 270 ASP A C 1
ATOM 2122 O O . ASP A 1 270 ? -27.290 -8.495 20.421 1.00 74.69 270 ASP A O 1
ATOM 2126 N N . LEU A 1 271 ? -26.088 -8.714 22.305 1.00 80.19 271 LEU A N 1
ATOM 2127 C CA . LEU A 1 271 ? -26.940 -9.749 22.902 1.00 80.19 271 LEU A CA 1
ATOM 2128 C C . LEU A 1 271 ? -28.397 -9.306 23.062 1.00 80.19 271 LEU A C 1
ATOM 2130 O O . LEU A 1 271 ? -29.315 -10.081 22.794 1.00 80.19 271 LEU A O 1
ATOM 2134 N N . ARG A 1 272 ? -28.628 -8.059 23.490 1.00 83.81 272 ARG A N 1
ATOM 2135 C CA . ARG A 1 272 ? -29.987 -7.502 23.608 1.00 83.81 272 ARG A CA 1
ATOM 2136 C C . ARG A 1 272 ? -30.663 -7.333 22.251 1.00 83.81 272 ARG A C 1
ATOM 2138 O O . ARG A 1 272 ? -31.887 -7.398 22.190 1.00 83.81 272 ARG A O 1
ATOM 2145 N N . ALA A 1 273 ? -29.888 -7.094 21.197 1.00 85.44 273 ALA A N 1
ATOM 2146 C CA . ALA A 1 273 ? -30.403 -6.900 19.849 1.00 85.44 273 ALA A CA 1
ATOM 2147 C C . ALA A 1 273 ? -30.703 -8.226 19.131 1.00 85.44 273 ALA A C 1
ATOM 2149 O O . ALA A 1 273 ? -31.712 -8.315 18.434 1.00 85.44 273 ALA A O 1
ATOM 2150 N N . THR A 1 274 ? -29.852 -9.246 19.284 1.00 82.69 274 THR A N 1
ATOM 2151 C CA . THR A 1 274 ? -29.964 -10.520 18.548 1.00 82.69 274 THR A CA 1
ATOM 2152 C C . THR A 1 274 ? -30.701 -11.619 19.308 1.00 82.69 274 THR A C 1
ATOM 2154 O O . THR A 1 274 ? -31.193 -12.551 18.679 1.00 82.69 274 THR A O 1
ATOM 2157 N N . GLY A 1 275 ? -30.825 -11.522 20.635 1.00 79.50 275 GLY A N 1
ATOM 2158 C CA . GLY A 1 275 ? -31.599 -12.467 21.444 1.00 79.50 275 GLY A CA 1
ATOM 2159 C C . GLY A 1 275 ? -30.985 -13.867 21.602 1.00 79.50 275 GLY A C 1
ATOM 2160 O O . GLY A 1 275 ? -31.658 -14.738 22.150 1.00 79.50 275 GLY A O 1
ATOM 2161 N N . GLU A 1 276 ? -29.733 -14.103 21.180 1.00 65.00 276 GLU A N 1
ATOM 2162 C CA . GLU A 1 276 ? -29.094 -15.431 21.214 1.00 65.00 276 GLU A CA 1
ATOM 2163 C C . GLU A 1 276 ? -27.685 -15.487 21.846 1.00 65.00 276 GLU A C 1
ATOM 2165 O O . GLU A 1 276 ? -26.818 -14.657 21.580 1.00 65.00 276 GLU A O 1
ATOM 2170 N N . SER A 1 277 ? -27.478 -16.607 22.563 1.00 60.50 277 SER A N 1
ATOM 2171 C CA . SER A 1 277 ? -26.238 -17.358 22.857 1.00 60.50 277 SER A CA 1
ATOM 2172 C C . SER A 1 277 ? -25.653 -17.302 24.282 1.00 60.50 277 SER A C 1
ATOM 2174 O O . SER A 1 277 ? -25.005 -16.340 24.698 1.00 60.50 277 SER A O 1
ATOM 2176 N N . GLU A 1 278 ? -25.751 -18.443 24.989 1.00 67.44 278 GLU A N 1
ATOM 2177 C CA . GLU A 1 278 ? -24.983 -18.790 26.205 1.00 67.44 278 GLU A CA 1
ATOM 2178 C C . GLU A 1 278 ? -23.463 -18.618 26.023 1.00 67.44 278 GLU A C 1
ATOM 2180 O O . GLU A 1 278 ? -22.733 -18.359 26.981 1.00 67.44 278 GLU A O 1
ATOM 2185 N N . GLN A 1 279 ? -22.965 -18.720 24.789 1.00 65.19 279 GLN A N 1
ATOM 2186 C CA . GLN A 1 279 ? -21.540 -18.631 24.483 1.00 65.19 279 GLN A CA 1
ATOM 2187 C C . GLN A 1 279 ? -20.983 -17.210 24.675 1.00 65.19 279 GLN A C 1
ATOM 2189 O O . GLN A 1 279 ? -19.825 -17.048 25.051 1.00 65.19 279 GLN A O 1
ATOM 2194 N N . ALA A 1 280 ? -21.802 -16.173 24.497 1.00 68.06 280 ALA A N 1
ATOM 2195 C CA . ALA A 1 280 ? -21.400 -14.801 24.801 1.00 68.06 280 ALA A CA 1
ATOM 2196 C C . ALA A 1 280 ? -21.378 -14.530 26.319 1.00 68.06 280 ALA A C 1
ATOM 2198 O O . ALA A 1 280 ? -20.621 -13.683 26.798 1.00 68.06 280 ALA A O 1
ATOM 2199 N N . SER A 1 281 ? -22.159 -15.292 27.097 1.00 75.19 281 SER A N 1
ATOM 2200 C CA . SER A 1 281 ? -22.268 -15.133 28.551 1.00 75.19 281 SER A CA 1
ATOM 2201 C C . SER A 1 281 ? -20.963 -15.465 29.283 1.00 75.19 281 SER A C 1
ATOM 2203 O O . SER A 1 281 ? -20.535 -14.707 30.157 1.00 75.19 281 SER A O 1
ATOM 2205 N N . TRP A 1 282 ? -20.268 -16.547 28.908 1.00 79.56 282 TRP A N 1
ATOM 2206 C CA . TRP A 1 282 ? -19.016 -16.912 29.585 1.00 79.56 282 TRP A CA 1
ATOM 2207 C C . TRP A 1 282 ? -17.851 -15.986 29.204 1.00 79.56 282 TRP A C 1
ATOM 2209 O O . TRP A 1 282 ? -17.076 -15.613 30.086 1.00 79.56 282 TRP A O 1
ATOM 2219 N N . ILE A 1 283 ? -17.748 -15.559 27.934 1.00 73.25 283 ILE A N 1
ATOM 2220 C CA . ILE A 1 283 ? -16.734 -14.579 27.492 1.00 73.25 283 ILE A CA 1
ATOM 2221 C C . ILE A 1 283 ? -16.926 -13.275 28.264 1.00 73.25 283 ILE A C 1
ATOM 2223 O O . ILE A 1 283 ? -15.967 -12.720 28.798 1.00 73.25 283 ILE A O 1
ATOM 2227 N N . ARG A 1 284 ? -18.177 -12.826 28.399 1.00 71.75 284 ARG A N 1
ATOM 2228 C CA . ARG A 1 284 ? -18.536 -11.683 29.236 1.00 71.75 284 ARG A CA 1
ATOM 2229 C C . ARG A 1 284 ? -18.092 -11.878 30.683 1.00 71.75 284 ARG A C 1
ATOM 2231 O O . ARG A 1 284 ? -17.374 -11.030 31.205 1.00 71.75 284 ARG A O 1
ATOM 2238 N N . SER A 1 285 ? -18.482 -12.985 31.318 1.00 76.69 285 SER A N 1
ATOM 2239 C CA . SER A 1 285 ? -18.137 -13.252 32.719 1.00 76.69 285 SER A CA 1
ATOM 2240 C C . SER A 1 285 ? -16.623 -13.290 32.938 1.00 76.69 285 SER A C 1
ATOM 2242 O O . SER A 1 285 ? -16.143 -12.856 33.985 1.00 76.69 285 SER A O 1
ATOM 2244 N N . TYR A 1 286 ? -15.863 -13.780 31.957 1.00 78.25 286 TYR A N 1
ATOM 2245 C CA . TYR A 1 286 ? -14.407 -13.774 31.993 1.00 78.25 286 TYR A CA 1
ATOM 2246 C C . TYR A 1 286 ? -13.842 -12.353 31.898 1.00 78.25 286 TYR A C 1
ATOM 2248 O O . TYR A 1 286 ? -13.026 -11.969 32.734 1.00 78.25 286 TYR A O 1
ATOM 2256 N N . ILE A 1 287 ? -14.306 -11.542 30.942 1.00 73.50 287 ILE A N 1
ATOM 2257 C CA . ILE A 1 287 ? -13.841 -10.157 30.771 1.00 73.50 287 ILE A CA 1
ATOM 2258 C C . ILE A 1 287 ? -14.191 -9.301 31.992 1.00 73.50 287 ILE A C 1
ATOM 2260 O O . ILE A 1 287 ? -13.346 -8.540 32.461 1.00 73.50 287 ILE A O 1
ATOM 2264 N N . GLU A 1 288 ? -15.395 -9.451 32.548 1.00 75.75 288 GLU A N 1
ATOM 2265 C CA . GLU A 1 288 ? -15.806 -8.771 33.781 1.00 75.75 288 GLU A CA 1
ATOM 2266 C C . GLU A 1 288 ? -14.940 -9.202 34.975 1.00 75.75 288 GLU A C 1
ATOM 2268 O O . GLU A 1 288 ? -14.524 -8.358 35.769 1.00 75.75 288 GLU A O 1
ATOM 2273 N N . SER A 1 289 ? -14.608 -10.494 35.081 1.00 75.19 289 SER A N 1
ATOM 2274 C CA . SER A 1 289 ? -13.716 -11.011 36.126 1.00 75.19 289 SER A CA 1
ATOM 2275 C C . SER A 1 289 ? -12.301 -10.448 36.001 1.00 75.19 289 SER A C 1
ATOM 2277 O O . SER A 1 289 ? -11.748 -9.958 36.987 1.00 75.19 289 SER A O 1
ATOM 2279 N N . VAL A 1 290 ? -11.730 -10.454 34.792 1.00 71.88 290 VAL A N 1
ATOM 2280 C CA . VAL A 1 290 ? -10.410 -9.873 34.527 1.00 71.88 290 VAL A CA 1
ATOM 2281 C C . VAL A 1 290 ? -10.430 -8.387 34.870 1.00 71.88 290 VAL A C 1
ATOM 2283 O O . VAL A 1 290 ? -9.661 -7.977 35.730 1.00 71.88 290 VAL A O 1
ATOM 2286 N N . ALA A 1 291 ? -11.369 -7.612 34.315 1.00 69.75 291 ALA A N 1
ATOM 2287 C CA . ALA A 1 291 ? -11.474 -6.171 34.547 1.00 69.75 291 ALA A CA 1
ATOM 2288 C C . ALA A 1 291 ? -11.676 -5.803 36.026 1.00 69.75 291 ALA A C 1
ATOM 2290 O O . ALA A 1 291 ? -11.192 -4.761 36.467 1.00 69.75 291 ALA A O 1
ATOM 2291 N N . LYS A 1 292 ? -12.378 -6.642 36.801 1.00 71.88 292 LYS A N 1
ATOM 2292 C CA . LYS A 1 292 ? -12.559 -6.461 38.248 1.00 71.88 292 LYS A CA 1
ATOM 2293 C C . LYS A 1 292 ? -11.277 -6.761 39.031 1.00 71.88 292 LYS A C 1
ATOM 2295 O O . LYS A 1 292 ? -10.987 -6.066 40.000 1.00 71.88 292 LYS A O 1
ATOM 2300 N N . ASN A 1 293 ? -10.508 -7.760 38.604 1.00 67.81 293 ASN A N 1
ATOM 2301 C CA . ASN A 1 293 ? -9.298 -8.209 39.294 1.00 67.81 293 ASN A CA 1
ATOM 2302 C C . ASN A 1 293 ? -8.028 -7.439 38.881 1.00 67.81 293 ASN A C 1
ATOM 2304 O O . ASN A 1 293 ? -7.032 -7.493 39.596 1.00 67.81 293 ASN A O 1
ATOM 2308 N N . THR A 1 294 ? -8.047 -6.701 37.766 1.00 65.50 294 THR A N 1
ATOM 2309 C CA . THR A 1 294 ? -6.917 -5.887 37.275 1.00 65.50 294 THR A CA 1
ATOM 2310 C C . THR A 1 294 ? -7.050 -4.389 37.564 1.00 65.50 294 THR A C 1
ATOM 2312 O O . THR A 1 294 ? -6.348 -3.582 36.948 1.00 65.50 294 THR A O 1
ATOM 2315 N N . GLN A 1 295 ? -7.935 -3.959 38.472 1.00 62.00 295 GLN A N 1
ATOM 2316 C CA . GLN A 1 295 ? -8.026 -2.540 38.836 1.00 62.00 295 GLN A CA 1
ATOM 2317 C C . GLN A 1 295 ? -6.822 -2.113 39.681 1.00 62.00 295 GLN A C 1
ATOM 2319 O O . GLN A 1 295 ? -6.752 -2.387 40.875 1.00 62.00 295 GLN A O 1
ATOM 2324 N N . VAL A 1 296 ? -5.886 -1.397 39.057 1.00 63.97 296 VAL A N 1
ATOM 2325 C CA . VAL A 1 296 ? -4.899 -0.586 39.776 1.00 63.97 296 VAL A CA 1
ATOM 2326 C C . VAL A 1 296 ? -5.554 0.779 40.031 1.00 63.97 296 VAL A C 1
ATOM 2328 O O . VAL A 1 296 ? -5.765 1.515 39.063 1.00 63.97 296 VAL A O 1
ATOM 2331 N N . PRO A 1 297 ? -5.944 1.108 41.277 1.00 65.56 297 PRO A N 1
ATOM 2332 C CA . PRO A 1 297 ? -6.640 2.359 41.591 1.00 65.56 297 PRO A CA 1
ATOM 2333 C C . PRO A 1 297 ? -5.759 3.575 41.262 1.00 65.56 297 PRO A C 1
ATOM 2335 O O . PRO A 1 297 ? -4.566 3.568 41.571 1.00 65.56 297 PRO A O 1
ATOM 2338 N N . ARG A 1 298 ? -6.326 4.632 40.656 1.00 62.19 298 ARG A N 1
ATOM 2339 C CA . ARG A 1 298 ? -5.595 5.880 40.357 1.00 62.19 298 ARG A CA 1
ATOM 2340 C C . ARG A 1 298 ? -6.069 7.036 41.234 1.00 62.19 298 ARG A C 1
ATOM 2342 O O . ARG A 1 298 ? -7.247 7.380 41.229 1.00 62.19 298 ARG A O 1
ATOM 2349 N N . GLY A 1 299 ? -5.143 7.694 41.935 1.00 71.88 299 GLY A N 1
ATOM 2350 C CA . GLY A 1 299 ? -5.441 8.907 42.708 1.00 71.88 299 GLY A CA 1
ATOM 2351 C C . GLY A 1 299 ? -6.627 8.718 43.664 1.00 71.88 299 GLY A C 1
ATOM 2352 O O . GLY A 1 299 ? -6.672 7.754 44.415 1.00 71.88 299 GLY A O 1
ATOM 2353 N N . SER A 1 300 ? -7.633 9.589 43.607 1.00 70.44 300 SER A N 1
ATOM 2354 C CA . SER A 1 300 ? -8.811 9.514 44.489 1.00 70.44 300 SER A CA 1
ATOM 2355 C C . SER A 1 300 ? -9.725 8.298 44.260 1.00 70.44 300 SER A C 1
ATOM 2357 O O . SER A 1 300 ? -10.652 8.070 45.034 1.00 70.44 300 SER A O 1
ATOM 2359 N N . GLU A 1 301 ? -9.486 7.468 43.237 1.00 71.06 301 GLU A N 1
ATOM 2360 C CA . GLU A 1 301 ? -10.200 6.190 43.080 1.00 71.06 301 GLU A CA 1
ATOM 2361 C C . GLU A 1 301 ? -9.861 5.189 44.192 1.00 71.06 301 GLU A C 1
ATOM 2363 O O . GLU A 1 301 ? -10.658 4.297 44.476 1.00 71.06 301 GLU A O 1
ATOM 2368 N N . ILE A 1 302 ? -8.723 5.377 44.870 1.00 70.75 302 ILE A N 1
ATOM 23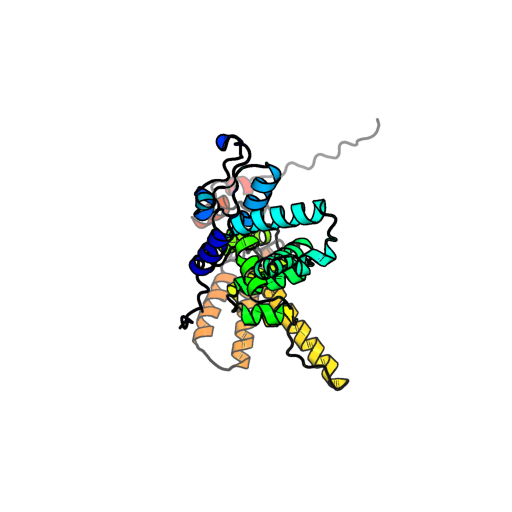69 C CA . ILE A 1 302 ? -8.332 4.633 46.075 1.00 70.75 302 ILE A CA 1
ATOM 2370 C C . ILE A 1 302 ? -9.419 4.716 47.147 1.00 70.75 302 ILE A C 1
ATOM 2372 O O . ILE A 1 302 ? -9.721 3.718 47.800 1.00 70.75 302 ILE A O 1
ATOM 2376 N N . ASP A 1 303 ? -10.030 5.889 47.318 1.00 76.62 303 ASP A N 1
ATOM 2377 C CA . ASP A 1 303 ? -11.018 6.122 48.373 1.00 76.62 303 ASP A CA 1
ATOM 2378 C C . ASP A 1 303 ? -12.312 5.336 48.139 1.00 76.62 303 ASP A C 1
ATOM 2380 O O . ASP A 1 303 ? -13.093 5.119 49.065 1.00 76.62 303 ASP A O 1
ATOM 2384 N N . LYS A 1 304 ? -12.518 4.872 46.900 1.00 78.75 304 LYS A N 1
ATOM 2385 C CA . LYS A 1 304 ? -13.650 4.036 46.498 1.00 78.75 304 LYS A CA 1
ATOM 2386 C C . LYS A 1 304 ? -13.366 2.543 46.661 1.00 78.75 304 LYS A C 1
ATOM 2388 O O . LYS A 1 304 ? -14.292 1.746 46.506 1.00 78.75 304 LYS A O 1
ATOM 2393 N N . LEU A 1 305 ? -12.125 2.143 46.958 1.00 73.00 305 LEU A N 1
ATOM 2394 C CA . LEU A 1 305 ? -11.822 0.742 47.218 1.00 73.00 305 LEU A CA 1
ATOM 2395 C C . LEU A 1 305 ? -12.409 0.300 48.568 1.00 73.00 305 LEU A C 1
ATOM 2397 O O . LEU A 1 305 ? -12.315 1.038 49.558 1.00 73.00 305 LEU A O 1
ATOM 2401 N N . PRO A 1 306 ? -12.964 -0.925 48.637 1.00 80.25 306 PRO A N 1
ATOM 2402 C CA . PRO A 1 306 ? -13.377 -1.539 49.893 1.00 80.25 306 PRO A CA 1
ATOM 2403 C C . PRO A 1 306 ? -12.269 -1.449 50.951 1.00 80.25 306 PRO A C 1
ATOM 2405 O O . PRO A 1 306 ? -11.083 -1.576 50.639 1.00 80.25 306 PRO A O 1
ATOM 2408 N N . SER A 1 307 ? -12.639 -1.192 52.207 1.00 79.44 307 SER A N 1
ATOM 2409 C CA . SER A 1 307 ? -11.684 -1.025 53.315 1.00 79.44 307 SER A CA 1
ATOM 2410 C C . SER A 1 307 ? -10.824 -2.263 53.585 1.00 79.44 307 SER A C 1
ATOM 2412 O O . SER A 1 307 ? -9.754 -2.137 54.167 1.00 79.44 307 SER A O 1
ATOM 2414 N N . ASP A 1 308 ? -11.279 -3.434 53.153 1.00 77.94 308 ASP A N 1
ATOM 2415 C CA . ASP A 1 308 ? -10.601 -4.728 53.225 1.00 77.94 308 ASP A CA 1
ATOM 2416 C C . ASP A 1 308 ? -9.725 -5.035 51.995 1.00 77.94 308 ASP A C 1
ATOM 2418 O O . ASP A 1 308 ? -9.035 -6.053 51.962 1.00 77.94 308 ASP A O 1
ATOM 2422 N N . SER A 1 309 ? -9.701 -4.159 50.985 1.00 75.19 309 SER A N 1
ATOM 2423 C CA . SER A 1 309 ? -8.856 -4.349 49.809 1.00 75.19 309 SER A CA 1
ATOM 2424 C C . SER A 1 309 ? -7.379 -4.173 50.158 1.00 75.19 309 SER A C 1
ATOM 2426 O O . SER A 1 309 ? -6.931 -3.078 50.509 1.00 75.19 309 SER A O 1
ATOM 2428 N N . HIS A 1 310 ? -6.591 -5.231 49.952 1.00 67.38 310 HIS A N 1
ATOM 2429 C CA . HIS A 1 310 ? -5.132 -5.210 50.095 1.00 67.38 310 HIS A CA 1
ATOM 2430 C C . HIS A 1 310 ? -4.439 -4.151 49.224 1.00 67.38 310 HIS A C 1
ATOM 2432 O O . HIS A 1 310 ? -3.283 -3.836 49.476 1.00 67.38 310 HIS A O 1
ATOM 2438 N N . LEU A 1 311 ? -5.111 -3.583 48.216 1.00 63.91 311 LEU A N 1
ATOM 2439 C CA . LEU A 1 311 ? -4.567 -2.519 47.366 1.00 63.91 311 LEU A CA 1
ATOM 2440 C C . LEU A 1 311 ? -4.540 -1.149 48.064 1.00 63.91 311 LEU A C 1
ATOM 2442 O O . LEU A 1 311 ? -3.717 -0.305 47.713 1.00 63.91 311 LEU A O 1
ATOM 2446 N N . ARG A 1 312 ? -5.396 -0.927 49.071 1.00 69.75 312 ARG A N 1
ATOM 2447 C CA . ARG A 1 312 ? -5.539 0.369 49.758 1.00 69.75 312 ARG A CA 1
ATOM 2448 C C . ARG A 1 312 ? -4.323 0.731 50.618 1.00 69.75 312 ARG A C 1
ATOM 2450 O O . ARG A 1 312 ? -4.029 1.904 50.813 1.00 69.75 312 ARG A O 1
ATOM 2457 N N . SER A 1 313 ? -3.580 -0.262 51.104 1.00 65.88 313 SER A N 1
ATOM 2458 C CA . SER A 1 313 ? -2.348 -0.060 51.880 1.00 65.88 313 SER A CA 1
ATOM 2459 C C . SER A 1 313 ? -1.143 0.354 51.030 1.00 65.88 313 SER A C 1
ATOM 2461 O O . SER A 1 313 ? -0.212 0.949 51.560 1.00 65.88 313 SER A O 1
ATOM 2463 N N . TYR A 1 314 ? -1.150 0.075 49.722 1.00 58.09 314 TYR A N 1
ATOM 2464 C CA . TYR A 1 314 ? -0.020 0.367 48.822 1.00 58.09 314 TYR A CA 1
ATOM 2465 C C . TYR A 1 314 ? -0.110 1.728 48.140 1.00 58.09 314 TYR A C 1
ATOM 2467 O O . TYR A 1 314 ? 0.754 2.089 47.348 1.00 58.09 314 TYR A O 1
ATOM 2475 N N . SER A 1 315 ? -1.165 2.475 48.430 1.00 55.41 315 SER A N 1
ATOM 2476 C CA . SER A 1 315 ? -1.489 3.705 47.731 1.00 55.41 315 SER A CA 1
ATOM 2477 C C . SER A 1 315 ? -1.186 4.964 48.554 1.00 55.41 315 SER A C 1
ATOM 2479 O O . SER A 1 315 ? -1.333 6.085 48.069 1.00 55.41 315 SER A O 1
ATOM 2481 N N . VAL A 1 316 ? -0.753 4.785 49.806 1.00 52.81 316 VAL A N 1
ATOM 2482 C CA . VAL A 1 316 ? -0.278 5.855 50.685 1.00 52.81 316 VAL A CA 1
ATOM 2483 C C . VAL A 1 316 ? 1.180 6.148 50.324 1.00 52.81 316 VAL A C 1
ATOM 2485 O O . VAL A 1 316 ? 2.093 5.475 50.788 1.00 52.81 316 VAL A O 1
ATOM 2488 N N . GLY A 1 317 ? 1.378 7.138 49.452 1.00 55.91 317 GLY A N 1
ATOM 2489 C CA . GLY A 1 317 ? 2.689 7.545 48.941 1.00 55.91 317 GLY A CA 1
ATOM 2490 C C . GLY A 1 317 ? 2.806 7.244 47.452 1.00 55.91 317 GLY A C 1
ATOM 2491 O O . GLY A 1 317 ? 3.274 6.180 47.067 1.00 55.91 317 GLY A O 1
ATOM 2492 N N . CYS A 1 318 ? 2.339 8.171 46.612 1.00 51.19 318 CYS A N 1
ATOM 2493 C CA . CYS A 1 318 ? 2.303 8.047 45.154 1.00 51.19 318 CYS A CA 1
ATOM 2494 C C . CYS A 1 318 ? 3.705 7.950 44.529 1.00 51.19 318 CYS A C 1
ATOM 2496 O O . CYS A 1 318 ? 4.209 8.905 43.944 1.00 51.19 318 CYS A O 1
ATOM 2498 N N . VAL A 1 319 ? 4.315 6.775 44.608 1.00 57.72 319 VAL A N 1
ATOM 2499 C CA . VAL A 1 319 ? 5.357 6.335 43.689 1.00 57.72 319 VAL A CA 1
ATOM 2500 C C . VAL A 1 319 ? 4.803 5.079 43.042 1.00 57.72 319 VAL A C 1
ATOM 2502 O O . VAL A 1 319 ? 4.635 4.057 43.705 1.00 57.72 319 VAL A O 1
ATOM 2505 N N . GLU A 1 320 ? 4.431 5.169 41.764 1.00 59.78 320 GLU A N 1
ATOM 2506 C CA . GLU A 1 320 ? 4.028 3.980 41.019 1.00 59.78 320 GLU A CA 1
ATOM 2507 C C . GLU A 1 320 ? 5.138 2.929 41.120 1.00 59.78 320 GLU A C 1
ATOM 2509 O O . GLU A 1 320 ? 6.289 3.200 40.773 1.00 59.78 320 GLU A O 1
ATOM 2514 N N . LEU A 1 321 ? 4.782 1.726 41.577 1.00 64.25 321 LEU A N 1
ATOM 2515 C CA . LEU A 1 321 ? 5.697 0.591 41.574 1.00 64.25 321 LEU A CA 1
ATOM 2516 C C . LEU A 1 321 ? 6.188 0.339 40.143 1.00 64.25 321 LEU A C 1
ATOM 2518 O O . LEU A 1 321 ? 5.392 0.268 39.193 1.00 64.25 321 LEU A O 1
ATOM 2522 N N . ARG A 1 322 ? 7.501 0.171 39.990 1.00 64.06 322 ARG A N 1
ATOM 2523 C CA . ARG A 1 322 ? 8.107 -0.253 38.725 1.00 64.06 322 ARG A CA 1
ATOM 2524 C C . ARG A 1 322 ? 7.639 -1.668 38.374 1.00 64.06 322 ARG A C 1
ATOM 2526 O O . ARG A 1 322 ? 7.181 -2.428 39.228 1.00 64.06 322 ARG A O 1
ATOM 2533 N N . ALA A 1 323 ? 7.725 -2.030 37.096 1.00 58.16 323 ALA A N 1
ATOM 2534 C CA . ALA A 1 323 ? 7.190 -3.299 36.591 1.00 58.16 323 ALA A CA 1
ATOM 2535 C C . ALA A 1 323 ? 7.781 -4.537 37.302 1.00 58.16 323 ALA A C 1
ATOM 2537 O O . ALA A 1 323 ? 7.082 -5.522 37.533 1.00 58.16 323 ALA A O 1
ATOM 2538 N N . ASP A 1 324 ? 9.054 -4.487 37.694 1.00 62.72 324 ASP A N 1
ATOM 2539 C CA . ASP A 1 324 ? 9.738 -5.531 38.458 1.00 62.72 324 ASP A CA 1
ATOM 2540 C C . ASP A 1 324 ? 9.275 -5.602 39.924 1.00 62.72 324 ASP A C 1
ATOM 2542 O O . ASP A 1 324 ? 9.162 -6.693 40.487 1.00 62.72 324 ASP A O 1
ATOM 2546 N N . GLU A 1 325 ? 8.930 -4.463 40.523 1.00 64.81 325 GLU A N 1
ATOM 2547 C CA . GLU A 1 325 ? 8.374 -4.363 41.876 1.00 64.81 325 GLU A CA 1
ATOM 2548 C C . GLU A 1 325 ? 6.933 -4.891 41.928 1.00 64.81 325 GLU A C 1
ATOM 2550 O O . GLU A 1 325 ? 6.585 -5.666 42.818 1.00 64.81 325 GLU A O 1
ATOM 2555 N N . GLN A 1 326 ? 6.113 -4.580 40.920 1.00 66.62 326 GLN A N 1
ATOM 2556 C CA . GLN A 1 326 ? 4.771 -5.159 40.766 1.00 66.62 326 GLN A CA 1
ATOM 2557 C C . GLN A 1 326 ? 4.818 -6.689 40.620 1.00 66.62 326 GLN A C 1
ATOM 2559 O O . GLN A 1 326 ? 4.003 -7.410 41.197 1.00 66.62 326 GLN A O 1
ATOM 2564 N N . ASN A 1 327 ? 5.807 -7.209 39.890 1.00 67.00 327 ASN A N 1
ATOM 2565 C CA . ASN A 1 327 ? 5.964 -8.649 39.695 1.00 67.00 327 ASN A CA 1
ATOM 2566 C C . ASN A 1 327 ? 6.416 -9.353 40.992 1.00 67.00 327 ASN A C 1
ATOM 2568 O O . ASN A 1 327 ? 5.927 -10.433 41.322 1.00 67.00 327 ASN A O 1
ATOM 2572 N N . ARG A 1 328 ? 7.293 -8.722 41.784 1.00 67.69 328 ARG A N 1
ATOM 2573 C CA . ARG A 1 328 ? 7.668 -9.205 43.129 1.00 67.69 328 ARG A CA 1
ATOM 2574 C C . ARG A 1 328 ? 6.499 -9.144 44.111 1.00 67.69 328 ARG A C 1
ATOM 2576 O O . ARG A 1 328 ? 6.293 -10.092 44.865 1.00 67.69 328 ARG A O 1
ATOM 2583 N N . TYR A 1 329 ? 5.683 -8.096 44.029 1.00 63.22 329 TYR A N 1
ATOM 2584 C CA . TYR A 1 329 ? 4.453 -7.968 44.803 1.00 63.22 329 TYR A CA 1
ATOM 2585 C C . TYR A 1 329 ? 3.483 -9.130 44.550 1.00 63.22 329 TYR A C 1
ATOM 2587 O O . TYR A 1 329 ? 3.013 -9.743 45.507 1.00 63.22 329 TYR A O 1
ATOM 2595 N N . SER A 1 330 ? 3.268 -9.515 43.286 1.00 65.31 330 SER A N 1
ATOM 2596 C CA . SER A 1 330 ? 2.393 -10.649 42.939 1.00 65.31 330 SER A CA 1
ATOM 2597 C C . SER A 1 330 ? 2.822 -11.987 43.566 1.00 65.31 330 SER A C 1
ATOM 2599 O O . SER A 1 330 ? 2.015 -12.905 43.688 1.00 65.31 330 SER A O 1
ATOM 2601 N N . LYS A 1 331 ? 4.085 -12.089 44.005 1.00 75.19 331 LYS A N 1
ATOM 2602 C CA . LYS A 1 331 ? 4.676 -13.268 44.652 1.00 75.19 331 LYS A CA 1
ATOM 2603 C C . LYS A 1 331 ? 4.732 -13.169 46.182 1.00 75.19 331 LYS A C 1
ATOM 2605 O O . LYS A 1 331 ? 5.394 -13.990 46.810 1.00 75.19 331 LYS A O 1
ATOM 2610 N N . GLY A 1 332 ? 4.042 -12.198 46.782 1.00 72.50 332 GLY A N 1
ATOM 2611 C CA . GLY A 1 332 ? 3.846 -12.135 48.232 1.00 72.50 332 GLY A CA 1
ATOM 2612 C C . GLY A 1 332 ? 4.806 -11.228 49.001 1.00 72.50 332 GLY A C 1
ATOM 2613 O O . GLY A 1 332 ? 4.930 -11.396 50.211 1.00 72.50 332 GLY A O 1
ATOM 2614 N N . GLY A 1 333 ? 5.463 -10.251 48.364 1.00 66.50 333 GLY A N 1
ATOM 2615 C CA . GLY A 1 333 ? 6.084 -9.175 49.142 1.00 66.50 333 GLY A CA 1
ATOM 2616 C C . GLY A 1 333 ? 7.031 -8.235 48.403 1.00 66.50 333 GLY A C 1
ATOM 2617 O O . GLY A 1 333 ? 7.720 -8.610 47.456 1.00 66.50 333 GLY A O 1
ATOM 2618 N N . LEU A 1 334 ? 7.107 -7.003 48.916 1.00 66.44 334 LEU A N 1
ATOM 2619 C CA . LEU A 1 334 ? 8.156 -6.031 48.617 1.00 66.44 334 LEU A CA 1
ATOM 2620 C C . LEU A 1 334 ? 9.004 -5.820 49.880 1.00 66.44 334 LEU A C 1
ATOM 2622 O O . LEU A 1 334 ? 8.469 -5.365 50.891 1.00 66.44 334 LEU A O 1
ATOM 2626 N N . PRO A 1 335 ? 10.315 -6.121 49.857 1.00 67.00 335 PRO A N 1
ATOM 2627 C CA . PRO A 1 335 ? 11.144 -6.193 51.066 1.00 67.00 335 PRO A CA 1
ATOM 2628 C C . PRO A 1 335 ? 11.423 -4.842 51.755 1.00 67.00 335 PRO A C 1
ATOM 2630 O O . PRO A 1 335 ? 12.113 -4.805 52.769 1.00 67.00 335 PRO A O 1
ATOM 2633 N N . TYR A 1 336 ? 10.931 -3.726 51.216 1.00 69.31 336 TYR A N 1
ATOM 2634 C CA . TYR A 1 336 ? 11.189 -2.367 51.714 1.00 69.31 336 TYR A CA 1
ATOM 2635 C C . TYR A 1 336 ? 9.919 -1.599 52.095 1.00 69.31 336 TYR A C 1
ATOM 2637 O O . TYR A 1 336 ? 9.998 -0.399 52.349 1.00 69.31 336 TYR A O 1
ATOM 2645 N N . PHE A 1 337 ? 8.765 -2.266 52.176 1.00 64.38 337 PHE A N 1
ATOM 2646 C CA . PHE A 1 337 ? 7.509 -1.611 52.551 1.00 64.38 337 PHE A CA 1
ATOM 2647 C C . PHE A 1 337 ? 7.596 -0.931 53.928 1.00 64.38 337 PHE A C 1
ATOM 2649 O O . PHE A 1 337 ? 7.301 0.257 54.044 1.00 64.38 337 PHE A O 1
ATOM 2656 N N . ASP A 1 338 ? 8.147 -1.625 54.928 1.00 72.50 338 ASP A N 1
ATOM 2657 C CA . ASP A 1 338 ? 8.343 -1.072 56.277 1.00 72.50 338 ASP A CA 1
ATOM 2658 C C . ASP A 1 338 ? 9.243 0.176 56.272 1.00 72.50 338 ASP A C 1
ATOM 2660 O O . ASP A 1 338 ? 9.061 1.099 57.065 1.00 72.50 338 ASP A O 1
ATOM 2664 N N . ARG A 1 339 ? 10.204 0.243 55.336 1.00 71.12 339 ARG A N 1
ATOM 2665 C CA . ARG A 1 339 ? 11.094 1.404 55.184 1.00 71.12 339 ARG A CA 1
ATOM 2666 C C . ARG A 1 339 ? 10.385 2.594 54.549 1.00 71.12 339 ARG A C 1
ATOM 2668 O O . ARG A 1 339 ? 10.657 3.718 54.951 1.00 71.12 339 ARG A O 1
ATOM 2675 N N . LEU A 1 340 ? 9.497 2.358 53.582 1.00 66.12 340 LEU A N 1
ATOM 2676 C CA . LEU A 1 340 ? 8.691 3.413 52.962 1.00 66.12 340 LEU A CA 1
ATOM 2677 C C . LEU A 1 340 ? 7.655 3.969 53.942 1.00 66.12 340 LEU A C 1
ATOM 2679 O O . LEU A 1 340 ? 7.478 5.180 54.007 1.00 66.12 340 LEU A O 1
ATOM 2683 N N . GLN A 1 341 ? 7.034 3.117 54.760 1.00 66.00 341 GLN A N 1
ATOM 2684 C CA . GLN A 1 341 ? 6.080 3.559 55.780 1.00 66.00 341 GLN A CA 1
ATOM 2685 C C . GLN A 1 341 ? 6.750 4.405 56.877 1.00 66.00 341 GLN A C 1
ATOM 2687 O O . GLN A 1 341 ? 6.137 5.319 57.427 1.00 66.00 341 GLN A O 1
ATOM 2692 N N . ALA A 1 342 ? 8.023 4.130 57.170 1.00 76.50 342 ALA A N 1
ATOM 2693 C CA . ALA A 1 342 ? 8.838 4.925 58.083 1.00 76.50 342 ALA A CA 1
ATOM 2694 C C . ALA A 1 342 ? 9.470 6.173 57.429 1.00 76.50 342 ALA A C 1
ATOM 2696 O O . ALA A 1 342 ? 10.052 7.000 58.137 1.00 76.50 342 ALA A O 1
ATOM 2697 N N . PHE A 1 343 ? 9.388 6.323 56.102 1.00 75.38 343 PHE A N 1
ATOM 2698 C CA . PHE A 1 343 ? 10.020 7.426 55.387 1.00 75.38 343 PHE A CA 1
ATOM 2699 C C . PHE A 1 343 ? 9.238 8.725 55.608 1.00 75.38 343 PHE A C 1
ATOM 2701 O O . PHE A 1 343 ? 8.119 8.895 55.127 1.00 75.38 343 PHE A O 1
ATOM 2708 N N . LYS A 1 344 ? 9.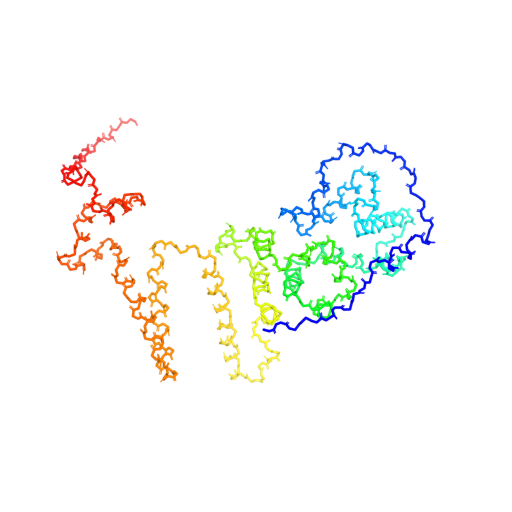846 9.669 56.331 1.00 79.25 344 LYS A N 1
ATOM 2709 C CA . LYS A 1 344 ? 9.350 11.042 56.442 1.00 79.25 344 LYS A CA 1
ATOM 2710 C C . LYS A 1 344 ? 10.039 11.899 55.390 1.00 79.25 344 LYS A C 1
ATOM 2712 O O . LYS A 1 344 ? 11.267 11.902 55.315 1.00 79.25 344 LYS A O 1
ATOM 2717 N N . LEU A 1 345 ? 9.251 12.628 54.600 1.00 73.19 345 LEU A N 1
ATOM 2718 C CA . LEU A 1 345 ? 9.795 13.675 53.740 1.00 73.19 345 LEU A CA 1
ATOM 2719 C C . LEU A 1 345 ? 10.552 14.682 54.623 1.00 73.19 345 LEU A C 1
ATOM 2721 O O . LEU A 1 345 ? 10.046 15.023 55.697 1.00 73.19 345 LEU A O 1
ATOM 2725 N N . PRO A 1 346 ? 11.753 15.130 54.220 1.00 78.38 346 PRO A N 1
ATOM 2726 C CA . PRO A 1 346 ? 12.431 16.207 54.925 1.00 78.38 346 PRO A CA 1
ATOM 2727 C C . PRO A 1 346 ? 11.520 17.439 54.957 1.00 78.38 346 PRO A C 1
ATOM 2729 O O . PRO A 1 346 ? 10.799 17.702 53.990 1.00 78.38 346 PRO A O 1
ATOM 2732 N N . GLU A 1 347 ? 11.533 18.163 56.078 1.00 78.94 347 GLU A N 1
ATOM 2733 C CA . GLU A 1 347 ? 10.793 19.420 56.203 1.00 78.94 347 GLU A CA 1
ATOM 2734 C C . GLU A 1 347 ? 11.180 20.336 55.031 1.00 78.94 347 GLU A C 1
ATOM 2736 O O . GLU A 1 347 ? 12.366 20.404 54.684 1.00 78.94 347 GLU A O 1
ATOM 2741 N N . PRO A 1 348 ? 10.207 20.991 54.369 1.00 69.38 348 PRO A N 1
ATOM 2742 C CA . PRO A 1 348 ? 10.506 21.879 53.258 1.00 69.38 348 PRO A CA 1
ATOM 2743 C C . PRO A 1 348 ? 11.515 22.918 53.738 1.00 69.38 348 PRO A C 1
ATOM 2745 O O . PRO A 1 348 ? 11.270 23.584 54.743 1.00 69.38 348 PRO A O 1
ATOM 2748 N N . ASN A 1 349 ? 12.651 23.038 53.041 1.00 71.38 349 ASN A N 1
ATOM 2749 C CA . ASN A 1 349 ? 13.624 24.083 53.342 1.00 71.38 349 ASN A CA 1
ATOM 2750 C C . ASN A 1 349 ? 12.867 25.410 53.357 1.00 71.38 349 ASN A C 1
ATOM 2752 O O . ASN A 1 349 ? 12.327 25.821 52.326 1.00 71.38 349 ASN A O 1
ATOM 2756 N N . SER A 1 350 ? 12.792 26.040 54.534 1.00 70.25 350 SER A N 1
ATOM 2757 C CA . SER A 1 350 ? 12.292 27.401 54.679 1.00 70.25 350 SER A CA 1
ATOM 2758 C C . SER A 1 350 ? 12.994 28.222 53.615 1.00 70.25 350 SER A C 1
ATOM 2760 O O . SER A 1 350 ? 14.228 28.218 53.586 1.00 70.25 350 SER A O 1
ATOM 2762 N N . GLN A 1 351 ? 12.214 28.796 52.698 1.00 58.62 351 GLN A N 1
ATOM 2763 C CA . GLN A 1 351 ? 12.717 29.528 51.544 1.00 58.62 351 GLN A CA 1
ATOM 2764 C C . GLN A 1 351 ? 13.896 30.385 51.996 1.00 58.62 351 GLN A C 1
ATOM 2766 O O . GLN A 1 351 ? 13.753 31.236 52.873 1.00 58.62 351 GLN A O 1
ATOM 2771 N N . VAL A 1 352 ? 15.079 30.093 51.457 1.00 63.03 352 VAL A N 1
ATOM 2772 C CA . VAL A 1 352 ? 16.190 31.032 51.534 1.00 63.03 352 VAL A CA 1
ATOM 2773 C C . VAL A 1 352 ? 15.645 32.263 50.827 1.00 63.03 352 VAL A C 1
ATOM 2775 O O . VAL A 1 352 ? 15.395 32.198 49.624 1.00 63.03 352 VAL A O 1
ATOM 2778 N N . ASN A 1 353 ? 15.343 33.319 51.584 1.00 55.97 353 ASN A N 1
ATOM 2779 C CA . ASN A 1 353 ? 15.031 34.618 51.013 1.00 55.97 353 ASN A CA 1
ATOM 2780 C C . ASN A 1 353 ? 16.225 34.980 50.134 1.00 55.97 353 ASN A C 1
ATOM 2782 O O . ASN A 1 353 ? 17.296 35.311 50.638 1.00 55.97 353 ASN A O 1
ATOM 2786 N N . ILE A 1 354 ? 16.050 34.841 48.823 1.00 63.47 354 ILE A N 1
ATOM 2787 C CA . ILE A 1 354 ? 16.937 35.435 47.834 1.00 63.47 354 ILE A CA 1
ATOM 2788 C C . ILE A 1 354 ? 16.531 36.908 47.807 1.00 63.47 354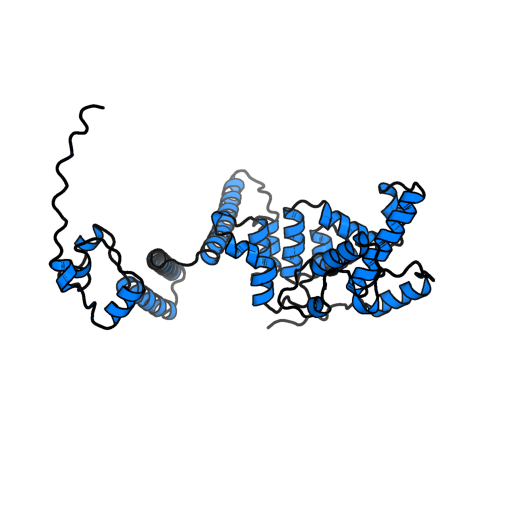 ILE A C 1
ATOM 2790 O O . ILE A 1 354 ? 15.787 37.347 46.934 1.00 63.47 354 ILE A O 1
ATOM 2794 N N . GLU A 1 355 ? 16.908 37.628 48.858 1.00 68.06 355 GLU A N 1
ATOM 2795 C CA . GLU A 1 355 ? 16.962 39.081 48.845 1.00 68.06 355 GLU A CA 1
ATOM 2796 C C . GLU A 1 355 ? 18.409 39.454 48.501 1.00 68.06 355 GLU A C 1
ATOM 2798 O O . GLU A 1 355 ? 19.339 39.099 49.223 1.00 68.06 355 GLU A O 1
ATOM 2803 N N . ASP A 1 356 ? 18.530 40.131 47.360 1.00 62.12 356 ASP A N 1
ATOM 2804 C CA . ASP A 1 356 ? 19.629 40.981 46.899 1.00 62.12 356 ASP A CA 1
ATOM 2805 C C . ASP A 1 356 ? 20.978 40.340 46.509 1.00 62.12 356 ASP A C 1
ATOM 2807 O O . ASP A 1 356 ? 21.878 40.169 47.329 1.00 62.12 356 ASP A O 1
ATOM 2811 N N . GLU A 1 357 ? 21.155 40.149 45.191 1.00 49.09 357 GLU A N 1
ATOM 2812 C CA . GLU A 1 357 ? 22.350 40.606 44.449 1.00 49.09 357 GLU A CA 1
ATOM 2813 C C . GLU A 1 357 ? 21.975 41.157 43.064 1.00 49.09 357 GLU A C 1
ATOM 2815 O O . GLU A 1 357 ? 21.207 40.480 42.335 1.00 49.09 357 GLU A O 1
#

Secondary structure (DSSP, 8-state):
-----------HHHHHHHHHTT----------GGGS----GGGTT-TT--TTHHHHHHHHHHHTTPPP-HHHHHHHHHHHHHHHHHHHHHHHTT--GGGHHHHS-HHHHHHHHHHHHHHHS-HHHHHHHHHHHHTT--HHHHHHHHT--HHHHHHIIIII---GGGTT-HHHIIIIISHHHHHH-GGG--HHHHHHHHHHHH-HHHHHHHHTTT--S----SHHHHHHHHHHHHHHHHHHHHHHHHHH----TTTHHHHHHHHHHHHHHHHHHH---HHHHHHHHHHHHHHHHT----GGGGGGS-TT-TTGGG-SS--PPPHHHHHHHHTT--TTHHHHHT-PPPPP---------

Organism: NCBI:txid2527968